Protein AF-A0A482RRK9-F1 (afdb_monomer_lite)

pLDDT: mean 73.56, std 26.76, range [21.38, 97.75]

Foldseek 3Di:
DDDPPPDPPPPQDPPCVCPPPQVVDPPDDDDHDDDDDDDADCDQAAFHKDWDQAPVRDIFIKTWHQCPPHRVCVHDDDPQHFVQWDKDKDKDWPAAPLKDKDWLADWPDWAADPVRTIMTIGDIDDGGGSRLTIMMIANWDKDWFFAWPLRAIEMEIEHPYPVCPVLRVLLRVLVRVVQRVVCVVVVHTDPGRYAYEYADCDHPDQWDPRNSYIYGHNVCSNVVRPPDDPDDPDPPDPDDDDDDDDDDDDDDDDDDDDDDDDDDDDDDD

Sequence (269 aa):
MDGQCTSPVVSMLPLNALNHPEIRTAGAKLRLHFAFNSALNTGLNGLYRSTFTNDAGNQVSIVTTQFEATYARRAFPCFDEPAYKANFSLTVDGIPPSYTALGNMPPVSNATNADGTYTVTFGTTPRMSTYLLAFVTAPMVSVTTTAGVHNVTVSVYAVARADNAYKIAYALDSSARVLDYFEATFDLAFPLPKIDMVAIPDFAAGAMESTCTARCAAPRVACCSAHARDDVPVRACVQTGASSRTAKRRCWAMRPSPPPPSCSASRWW

Radius of gyration: 25.62 Å; chains: 1; bounding box: 78×74×57 Å

Structure (mmCIF, N/CA/C/O backbone):
data_AF-A0A482RRK9-F1
#
_entry.id   AF-A0A482RRK9-F1
#
loop_
_atom_site.group_PDB
_atom_site.id
_atom_site.type_symbol
_atom_site.label_atom_id
_atom_site.label_alt_id
_atom_site.label_comp_id
_atom_site.label_asym_id
_atom_site.label_entity_id
_atom_site.label_seq_id
_atom_site.pdbx_PDB_ins_code
_atom_site.Cartn_x
_atom_site.Cartn_y
_atom_site.Cartn_z
_atom_site.occupancy
_atom_site.B_iso_or_equiv
_atom_site.auth_seq_id
_atom_site.auth_comp_id
_atom_site.auth_asym_id
_atom_site.auth_atom_id
_atom_site.pdbx_PDB_model_num
ATOM 1 N N . MET A 1 1 ? 28.766 23.305 -22.375 1.00 35.03 1 MET A N 1
ATOM 2 C CA . MET A 1 1 ? 28.248 21.925 -22.337 1.00 35.03 1 MET A CA 1
ATOM 3 C C . MET A 1 1 ? 26.985 21.975 -21.505 1.00 35.03 1 MET A C 1
ATOM 5 O O . MET A 1 1 ? 27.086 21.774 -20.315 1.00 35.03 1 MET A O 1
ATOM 9 N N . ASP A 1 2 ? 25.840 22.309 -22.095 1.00 30.59 2 ASP A N 1
ATOM 10 C CA . ASP A 1 2 ? 24.557 22.311 -21.378 1.00 30.59 2 ASP A CA 1
ATOM 11 C C . ASP A 1 2 ? 23.453 21.963 -22.376 1.00 30.59 2 ASP A C 1
ATOM 13 O O . ASP A 1 2 ? 22.883 22.818 -23.049 1.00 30.59 2 ASP A O 1
ATOM 17 N N . GLY A 1 3 ? 23.229 20.661 -22.550 1.00 28.70 3 GLY A N 1
ATOM 18 C CA . GLY A 1 3 ? 22.139 20.129 -23.359 1.00 28.70 3 GLY A CA 1
ATOM 19 C C . GLY A 1 3 ? 20.894 19.978 -22.498 1.00 28.70 3 GLY A C 1
ATOM 20 O O . GLY A 1 3 ? 20.693 18.932 -21.884 1.00 28.70 3 GLY A O 1
ATOM 21 N N . GLN A 1 4 ? 20.057 21.013 -22.448 1.00 30.31 4 GLN A N 1
ATOM 22 C CA . GLN A 1 4 ? 18.706 20.892 -21.910 1.00 30.31 4 GLN A CA 1
ATOM 23 C C . GLN A 1 4 ? 17.900 19.956 -22.820 1.00 30.31 4 GLN A C 1
ATOM 25 O O . GLN A 1 4 ? 17.550 20.307 -23.944 1.00 30.31 4 GLN A O 1
ATOM 30 N N . CYS A 1 5 ? 17.606 18.750 -22.332 1.00 29.47 5 CYS A N 1
ATOM 31 C CA . CYS A 1 5 ? 16.593 17.881 -22.923 1.00 29.47 5 CYS A CA 1
ATOM 32 C C . CYS A 1 5 ? 15.214 18.510 -22.688 1.00 29.47 5 CYS A C 1
ATOM 34 O O . CYS A 1 5 ? 14.542 18.217 -21.699 1.00 29.47 5 CYS A O 1
ATOM 36 N N . THR A 1 6 ? 14.784 19.378 -23.599 1.00 35.50 6 THR A N 1
ATOM 37 C CA . THR A 1 6 ? 13.389 19.803 -23.716 1.00 35.50 6 THR A CA 1
ATOM 38 C C . THR A 1 6 ? 12.582 18.635 -24.279 1.00 35.50 6 THR A C 1
ATOM 40 O O . THR A 1 6 ? 12.330 18.521 -25.474 1.00 35.50 6 THR A O 1
ATOM 43 N N . SER A 1 7 ? 12.216 17.693 -23.409 1.00 35.88 7 SER A N 1
ATOM 44 C CA . SER A 1 7 ? 11.245 16.666 -23.776 1.00 35.88 7 SER A CA 1
ATOM 45 C C . SER A 1 7 ? 9.905 17.370 -24.035 1.00 35.88 7 SER A C 1
ATOM 47 O O . SER A 1 7 ? 9.481 18.153 -23.177 1.00 35.88 7 SER A O 1
ATOM 49 N N . PRO A 1 8 ? 9.254 17.166 -25.193 1.00 35.75 8 PRO A N 1
ATOM 50 C CA . PRO A 1 8 ? 7.978 17.803 -25.466 1.00 35.75 8 PRO A CA 1
ATOM 51 C C . PRO A 1 8 ? 6.974 17.341 -24.410 1.00 35.75 8 PRO A C 1
ATOM 53 O O . PRO A 1 8 ? 6.759 16.146 -24.202 1.00 35.75 8 PRO A O 1
ATOM 56 N N . VAL A 1 9 ? 6.390 18.305 -23.700 1.00 38.41 9 VAL A N 1
ATOM 57 C CA . VAL A 1 9 ? 5.259 18.068 -22.806 1.00 38.41 9 VAL A CA 1
ATOM 58 C C . VAL A 1 9 ? 4.090 17.690 -23.702 1.00 38.41 9 VAL A C 1
ATOM 60 O O . VAL A 1 9 ? 3.402 18.552 -24.244 1.00 38.41 9 VAL A O 1
ATOM 63 N N . VAL A 1 10 ? 3.907 16.390 -23.913 1.00 41.78 10 VAL A N 1
ATOM 64 C CA . VAL A 1 10 ? 2.730 15.866 -24.594 1.00 41.78 10 VAL A CA 1
ATOM 65 C C . VAL A 1 10 ? 1.556 16.105 -23.650 1.00 41.78 10 VAL A C 1
ATOM 67 O O . VAL A 1 10 ? 1.418 15.457 -22.610 1.00 41.78 10 VAL A O 1
ATOM 70 N N . SER A 1 11 ? 0.775 17.132 -23.984 1.00 39.66 11 SER A N 1
ATOM 71 C CA . SER A 1 11 ? -0.484 17.493 -23.343 1.00 39.66 11 SER A CA 1
ATOM 72 C C . SER A 1 11 ? -1.404 16.275 -23.249 1.00 39.66 11 SER A C 1
ATOM 74 O O . SER A 1 11 ? -1.281 15.343 -24.037 1.00 39.66 11 SER A O 1
ATOM 76 N N . MET A 1 12 ? -2.308 16.269 -22.260 1.00 42.81 12 MET A N 1
ATOM 77 C CA . MET A 1 12 ? -3.315 15.220 -22.042 1.00 42.81 12 MET A CA 1
ATOM 78 C C . MET A 1 12 ? -3.949 14.785 -23.369 1.00 42.81 12 MET A C 1
ATOM 80 O O . MET A 1 12 ? -4.821 15.470 -23.905 1.00 42.81 12 MET A O 1
ATOM 84 N N . LEU A 1 13 ? -3.495 13.660 -23.918 1.00 47.16 13 LEU A N 1
ATOM 85 C CA . LEU A 1 13 ? -4.040 13.159 -25.165 1.00 47.16 13 LEU A CA 1
ATOM 86 C C . LEU A 1 13 ? -5.305 12.342 -24.847 1.00 47.16 13 LEU A C 1
ATOM 88 O O . LEU A 1 13 ? -5.256 11.455 -23.990 1.00 47.16 13 LEU A O 1
ATOM 92 N N . PRO A 1 14 ? -6.440 12.600 -25.525 1.00 47.94 14 PRO A N 1
ATOM 93 C CA . PRO A 1 14 ? -7.615 11.733 -25.446 1.00 47.94 14 PRO A CA 1
ATOM 94 C C . PRO A 1 14 ? -7.252 10.320 -25.929 1.00 47.94 14 PRO A C 1
ATOM 96 O O . PRO A 1 14 ? -6.259 10.156 -26.625 1.00 47.94 14 PRO A O 1
ATOM 99 N N . LEU A 1 15 ? -8.054 9.296 -25.613 1.00 51.88 15 LEU A N 1
ATOM 100 C CA . LEU A 1 15 ? -7.757 7.866 -25.854 1.00 51.88 15 LEU A CA 1
ATOM 101 C C . LEU A 1 15 ? -7.273 7.506 -27.288 1.00 51.88 15 LEU A C 1
ATOM 103 O O . LEU A 1 15 ? -6.617 6.485 -27.477 1.00 51.88 15 LEU A O 1
ATOM 107 N N . ASN A 1 16 ? -7.514 8.371 -28.283 1.00 50.53 16 ASN A N 1
ATOM 108 C CA . ASN A 1 16 ? -6.942 8.308 -29.637 1.00 50.53 16 ASN A CA 1
ATOM 109 C C . ASN A 1 16 ? -5.432 8.652 -29.719 1.00 50.53 16 ASN A C 1
ATOM 111 O O . ASN A 1 16 ? -4.855 8.639 -30.808 1.00 50.53 16 ASN A O 1
ATOM 115 N N . ALA A 1 17 ? -4.786 8.919 -28.581 1.00 54.38 17 ALA A N 1
ATOM 116 C CA . ALA A 1 17 ? -3.372 9.246 -28.406 1.00 54.38 17 ALA A CA 1
ATOM 117 C C . ALA A 1 17 ? -2.427 8.250 -29.077 1.00 54.38 17 ALA A C 1
ATOM 119 O O . ALA A 1 17 ? -1.409 8.651 -29.628 1.00 54.38 17 ALA A O 1
ATOM 120 N N . LEU A 1 18 ? -2.771 6.957 -29.046 1.00 58.78 18 LEU A N 1
ATOM 121 C CA . LEU A 1 18 ? -1.909 5.858 -29.496 1.00 58.78 18 LEU A CA 1
ATOM 122 C C . LEU A 1 18 ? -1.642 5.856 -31.011 1.00 58.78 18 LEU A C 1
ATOM 124 O O . LEU A 1 18 ? -0.770 5.128 -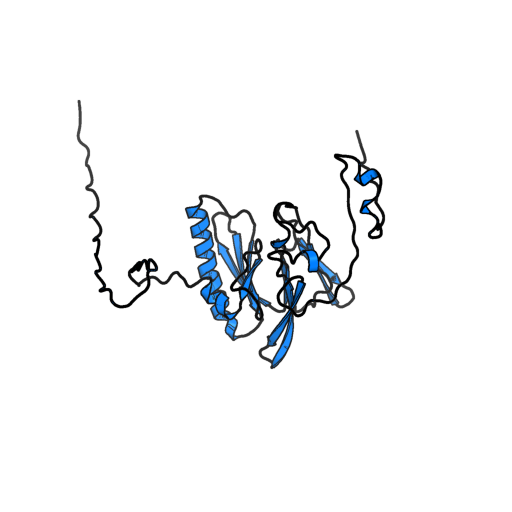31.477 1.00 58.78 18 LEU A O 1
ATOM 128 N N . ASN A 1 19 ? -2.349 6.693 -31.776 1.00 59.19 19 ASN A N 1
ATOM 129 C CA . ASN A 1 19 ? -2.111 6.896 -33.204 1.00 59.19 19 ASN A CA 1
ATOM 130 C C . ASN A 1 19 ? -1.169 8.071 -33.525 1.00 59.19 19 ASN A C 1
ATOM 132 O O . ASN A 1 19 ? -0.977 8.372 -34.704 1.00 59.19 19 ASN A O 1
ATOM 136 N N . HIS A 1 20 ? -0.567 8.725 -32.526 1.00 67.88 20 HIS A N 1
ATOM 137 C CA . HIS A 1 20 ? 0.363 9.830 -32.761 1.00 67.88 20 HIS A CA 1
ATOM 138 C C . HIS A 1 20 ? 1.608 9.350 -33.539 1.00 67.88 20 HIS A C 1
ATOM 140 O O . HIS A 1 20 ? 2.173 8.308 -33.199 1.00 67.88 20 HIS A O 1
ATOM 146 N N . PRO A 1 21 ? 2.068 10.071 -34.578 1.00 64.56 21 PRO A N 1
ATOM 147 C CA . PRO A 1 21 ? 3.164 9.621 -35.442 1.00 64.56 21 PRO A CA 1
ATOM 148 C C . PRO A 1 21 ? 4.471 9.359 -34.682 1.00 64.56 21 PRO A C 1
ATOM 150 O O . PRO A 1 21 ? 5.185 8.420 -35.016 1.00 64.56 21 PRO A O 1
ATOM 153 N N . GLU A 1 22 ? 4.741 10.098 -33.602 1.00 65.06 22 GLU A N 1
ATOM 154 C CA . GLU A 1 22 ? 5.913 9.865 -32.741 1.00 65.06 22 GLU A CA 1
ATOM 155 C C . GLU A 1 22 ? 5.870 8.525 -31.986 1.00 65.06 22 GLU A C 1
ATOM 157 O O . GLU A 1 22 ? 6.917 7.995 -31.625 1.00 65.06 22 GLU A O 1
ATOM 162 N N . ILE A 1 23 ? 4.685 7.928 -31.801 1.00 65.69 23 ILE A N 1
ATOM 163 C CA . ILE A 1 23 ? 4.526 6.592 -31.196 1.00 65.69 23 ILE A CA 1
ATOM 164 C C . ILE A 1 23 ? 5.029 5.493 -32.131 1.00 65.69 23 ILE A C 1
ATOM 166 O O . ILE A 1 23 ? 5.408 4.412 -31.683 1.00 65.69 23 ILE A O 1
ATOM 170 N N . ARG A 1 24 ? 5.081 5.773 -33.436 1.00 68.69 24 ARG A N 1
ATOM 171 C CA . ARG A 1 24 ? 5.502 4.814 -34.463 1.00 68.69 24 ARG A CA 1
ATOM 172 C C . ARG A 1 24 ? 7.015 4.805 -34.693 1.00 68.69 24 ARG A C 1
ATOM 174 O O . ARG A 1 24 ? 7.499 3.970 -35.454 1.00 68.69 24 ARG A O 1
ATOM 181 N N . THR A 1 25 ? 7.764 5.693 -34.040 1.00 81.38 25 THR A N 1
ATOM 182 C CA . THR A 1 25 ? 9.224 5.754 -34.160 1.00 81.38 25 THR A CA 1
ATOM 183 C C . THR A 1 25 ? 9.877 4.787 -33.175 1.00 81.38 25 THR A C 1
ATOM 185 O O . THR A 1 25 ? 9.844 4.991 -31.961 1.00 81.38 25 THR A O 1
ATOM 188 N N . ALA A 1 26 ? 10.507 3.732 -33.694 1.00 81.88 26 ALA A N 1
ATOM 189 C CA . ALA A 1 26 ? 11.227 2.765 -32.870 1.00 81.88 26 ALA A CA 1
ATOM 190 C C . ALA A 1 26 ? 12.331 3.447 -32.037 1.00 81.88 26 ALA A C 1
ATOM 192 O O . ALA A 1 26 ? 13.118 4.237 -32.553 1.00 81.88 26 ALA A O 1
ATOM 193 N N . GLY A 1 27 ? 12.388 3.134 -30.738 1.00 84.25 27 GLY A N 1
ATOM 194 C CA . GLY A 1 27 ? 13.385 3.676 -29.806 1.00 84.25 27 GLY A CA 1
ATOM 195 C C . GLY A 1 27 ? 13.044 5.039 -29.187 1.00 84.25 27 GLY A C 1
ATOM 196 O O . GLY A 1 27 ? 13.752 5.473 -28.277 1.00 84.25 27 GLY A O 1
ATOM 197 N N . ALA A 1 28 ? 11.959 5.697 -29.611 1.00 83.56 28 ALA A N 1
ATOM 198 C CA . ALA A 1 28 ? 11.494 6.923 -28.969 1.00 83.56 28 ALA A CA 1
ATOM 199 C C . ALA A 1 28 ? 11.014 6.649 -27.530 1.00 83.56 28 ALA A C 1
ATOM 201 O O . ALA A 1 28 ? 10.314 5.672 -27.259 1.00 83.56 28 ALA A O 1
ATOM 202 N N . LYS A 1 29 ? 11.386 7.529 -26.592 1.00 83.81 29 LYS A N 1
ATOM 203 C CA . LYS A 1 29 ? 10.869 7.510 -25.217 1.00 83.81 29 LYS A CA 1
ATOM 204 C C . LYS A 1 29 ? 9.669 8.436 -25.128 1.00 83.81 29 LYS A C 1
ATOM 206 O O . LYS A 1 29 ? 9.766 9.606 -25.480 1.00 83.81 29 LYS A O 1
ATOM 211 N N . LEU A 1 30 ? 8.565 7.915 -24.613 1.00 85.38 30 LEU A N 1
ATOM 212 C CA . LEU A 1 30 ? 7.307 8.640 -24.497 1.00 85.38 30 LEU A CA 1
ATOM 213 C C . LEU A 1 30 ? 6.882 8.700 -23.039 1.00 85.38 30 LEU A C 1
ATOM 215 O O . LEU A 1 30 ? 7.079 7.745 -22.285 1.00 85.38 30 LEU A O 1
ATOM 219 N N . ARG A 1 31 ? 6.256 9.812 -22.657 1.00 85.62 31 ARG A N 1
ATOM 220 C CA . ARG A 1 31 ? 5.621 9.965 -21.352 1.00 85.62 31 ARG A CA 1
ATOM 221 C C . ARG A 1 31 ? 4.119 10.095 -21.552 1.00 85.62 31 ARG A C 1
ATOM 223 O O . ARG A 1 31 ? 3.649 11.067 -22.130 1.00 85.62 31 ARG A O 1
ATOM 230 N N . LEU A 1 32 ? 3.382 9.095 -21.082 1.00 85.62 32 LEU A N 1
ATOM 231 C CA . LEU A 1 32 ? 1.926 9.077 -21.151 1.00 85.62 32 LEU A CA 1
ATOM 232 C C . LEU A 1 32 ? 1.352 9.588 -19.831 1.00 85.62 32 LEU A C 1
ATOM 234 O O . LEU A 1 32 ? 1.734 9.117 -18.759 1.00 85.62 32 LEU A O 1
ATOM 238 N N . HIS A 1 33 ? 0.435 10.546 -19.921 1.00 87.06 33 HIS A N 1
ATOM 239 C CA . HIS A 1 33 ? -0.273 11.112 -18.781 1.00 87.06 33 HIS A CA 1
ATOM 240 C C . HIS A 1 33 ? -1.761 10.806 -18.909 1.00 87.06 33 HIS A C 1
ATOM 242 O O . HIS A 1 33 ? -2.385 11.162 -19.906 1.00 87.06 33 HIS A O 1
ATOM 248 N N . PHE A 1 34 ? -2.323 10.170 -17.883 1.00 86.69 34 PHE A N 1
ATOM 249 C CA . PHE A 1 34 ? -3.738 9.829 -17.822 1.00 86.69 34 PHE A CA 1
ATOM 250 C C . PHE A 1 34 ? -4.368 10.468 -16.588 1.00 86.69 34 PHE A C 1
ATOM 252 O O . PHE A 1 34 ? -3.842 10.330 -15.485 1.00 86.69 34 PHE A O 1
ATOM 259 N N . ALA A 1 35 ? -5.511 11.121 -16.779 1.00 90.00 35 ALA A N 1
ATOM 260 C CA . ALA A 1 35 ? -6.421 11.500 -15.709 1.00 90.00 35 ALA A CA 1
ATOM 261 C C . ALA A 1 35 ? -7.677 10.633 -15.837 1.00 90.00 35 ALA A C 1
ATOM 263 O O . ALA A 1 35 ? -8.255 10.529 -16.919 1.00 90.00 35 ALA A O 1
ATOM 264 N N . PHE A 1 36 ? -8.070 9.970 -14.756 1.00 90.06 36 PHE A N 1
ATOM 265 C CA . PHE A 1 36 ? -9.203 9.050 -14.740 1.00 90.06 36 PHE A CA 1
ATOM 266 C C . PHE A 1 36 ? -9.873 9.074 -13.368 1.00 90.06 36 PHE A C 1
ATOM 268 O O . PHE A 1 36 ? -9.274 9.480 -12.375 1.00 90.06 36 PHE A O 1
ATOM 275 N N . ASN A 1 37 ? -11.127 8.635 -13.327 1.00 90.31 37 ASN A N 1
ATOM 276 C CA . ASN A 1 37 ? -11.900 8.494 -12.103 1.00 90.31 37 ASN A CA 1
ATOM 277 C C . ASN A 1 37 ? -12.654 7.161 -12.146 1.00 90.31 37 ASN A C 1
ATOM 279 O O . ASN A 1 37 ? -13.125 6.744 -13.204 1.00 90.31 37 ASN A O 1
ATOM 283 N N . SER A 1 38 ? -12.766 6.505 -10.998 1.00 85.81 38 SER A N 1
ATOM 284 C CA . SER A 1 38 ? -13.568 5.302 -10.818 1.00 85.81 38 SER A CA 1
ATOM 285 C C . SER A 1 38 ? -14.116 5.273 -9.400 1.00 85.81 38 SER A C 1
ATOM 287 O O . SER A 1 38 ? -13.433 5.655 -8.450 1.00 85.81 38 SER A O 1
ATOM 289 N N . ALA A 1 39 ? -15.328 4.744 -9.243 1.00 88.56 39 ALA A N 1
ATOM 290 C CA . ALA A 1 39 ? -15.804 4.349 -7.927 1.00 88.56 39 ALA A CA 1
ATOM 291 C C . ALA A 1 39 ? -14.913 3.228 -7.364 1.00 88.56 39 ALA A C 1
ATOM 293 O O . ALA A 1 39 ? -14.417 2.380 -8.116 1.00 88.56 39 ALA A O 1
ATOM 294 N N . LEU A 1 40 ? -14.731 3.214 -6.041 1.00 87.50 40 LEU A N 1
ATOM 295 C CA . LEU A 1 40 ? -14.076 2.101 -5.358 1.00 87.50 40 LEU A CA 1
ATOM 296 C C . LEU A 1 40 ? -14.898 0.830 -5.556 1.00 87.50 40 LEU A C 1
ATOM 298 O O . LEU A 1 40 ? -16.119 0.833 -5.379 1.00 87.50 40 LEU A O 1
ATOM 302 N N . ASN A 1 41 ? -14.220 -0.263 -5.892 1.00 82.38 41 ASN A N 1
ATOM 303 C CA . ASN A 1 41 ? -14.879 -1.552 -6.008 1.00 82.38 41 ASN A CA 1
ATOM 304 C C . ASN A 1 41 ? -15.379 -2.010 -4.623 1.00 82.38 41 ASN A C 1
ATOM 306 O O . ASN A 1 41 ? -14.750 -1.734 -3.601 1.00 82.38 41 ASN A O 1
ATOM 310 N N . THR A 1 42 ? -16.510 -2.711 -4.585 1.00 78.31 42 THR A N 1
ATOM 311 C CA . THR A 1 42 ? -17.025 -3.379 -3.376 1.00 78.31 42 THR A CA 1
ATOM 312 C C . THR A 1 42 ? -16.722 -4.877 -3.365 1.00 78.31 42 THR A C 1
ATOM 314 O O . THR A 1 42 ? -16.965 -5.545 -2.366 1.00 78.31 42 THR A O 1
ATOM 317 N N . GLY A 1 43 ? -16.208 -5.421 -4.473 1.00 82.50 43 GLY A N 1
ATOM 318 C CA . GLY A 1 43 ? -15.582 -6.742 -4.494 1.00 82.50 43 GLY A CA 1
ATOM 319 C C . GLY A 1 43 ? -14.191 -6.728 -3.853 1.00 82.50 43 GLY A C 1
ATOM 320 O O . GLY A 1 43 ? -13.702 -5.690 -3.434 1.00 82.50 43 GLY A O 1
ATOM 321 N N . LEU A 1 44 ? -13.517 -7.877 -3.836 1.00 84.12 44 LEU A N 1
ATOM 322 C CA . LEU A 1 44 ? -12.229 -8.065 -3.145 1.00 84.12 44 LEU A CA 1
ATOM 323 C C . LEU A 1 44 ? -11.001 -7.965 -4.076 1.00 84.12 44 LEU A C 1
ATOM 325 O O . LEU A 1 44 ? -9.941 -8.493 -3.758 1.00 84.12 44 LEU A O 1
ATOM 329 N N . ASN A 1 45 ? -11.159 -7.314 -5.236 1.00 87.62 45 ASN A N 1
ATOM 330 C CA . ASN A 1 45 ? -10.162 -7.236 -6.312 1.00 87.62 45 ASN A CA 1
ATOM 331 C C . ASN A 1 45 ? -10.018 -5.800 -6.840 1.00 87.62 45 ASN A C 1
ATOM 333 O O . ASN A 1 45 ? -11.002 -5.058 -6.929 1.00 87.62 45 ASN A O 1
ATOM 337 N N . GLY A 1 46 ? -8.823 -5.446 -7.309 1.00 91.06 46 GLY A N 1
ATOM 338 C CA . GLY A 1 46 ? -8.483 -4.105 -7.782 1.00 91.06 46 GLY A CA 1
ATOM 339 C C . GLY A 1 46 ? -8.220 -3.155 -6.618 1.00 91.06 46 GLY A C 1
ATOM 340 O O . GLY A 1 46 ? -7.693 -3.568 -5.589 1.00 91.06 46 GLY A O 1
ATOM 341 N N . LEU A 1 47 ? -8.589 -1.888 -6.785 1.00 93.06 47 LEU A N 1
ATOM 342 C CA . LEU A 1 47 ? -8.696 -0.928 -5.690 1.00 93.06 47 LEU A CA 1
ATOM 343 C C . LEU A 1 47 ? -10.119 -1.003 -5.129 1.00 93.06 47 LEU A C 1
ATOM 345 O O . LEU A 1 47 ? -11.086 -0.742 -5.852 1.00 93.06 47 LEU A O 1
ATOM 349 N N . TYR A 1 48 ? -10.251 -1.393 -3.864 1.00 92.12 48 TYR A N 1
ATOM 350 C CA . TYR A 1 48 ? -11.550 -1.691 -3.274 1.00 92.12 48 TYR A CA 1
ATOM 351 C C . 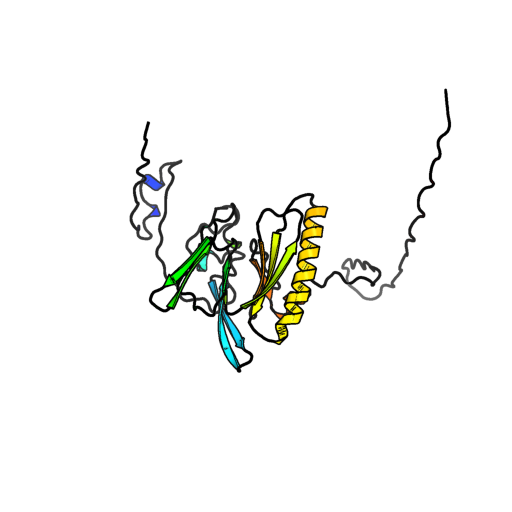TYR A 1 48 ? -11.696 -1.173 -1.846 1.00 92.12 48 TYR A C 1
ATOM 353 O O . TYR A 1 48 ? -10.719 -0.877 -1.152 1.00 92.12 48 TYR A O 1
ATOM 361 N N . ARG A 1 49 ? -12.958 -1.061 -1.427 1.00 92.19 49 ARG A N 1
ATOM 362 C CA . ARG A 1 49 ? -13.353 -0.698 -0.069 1.00 92.19 49 ARG A CA 1
ATOM 363 C C . ARG A 1 49 ? -13.714 -1.957 0.718 1.00 92.19 49 ARG A C 1
ATOM 365 O O . ARG A 1 49 ? -14.656 -2.651 0.349 1.00 92.19 49 ARG A O 1
ATOM 372 N N . SER A 1 50 ? -13.011 -2.201 1.818 1.00 89.94 50 SER A N 1
ATOM 373 C CA . SER A 1 50 ? -13.393 -3.168 2.861 1.00 89.94 50 SER A CA 1
ATOM 374 C C . SER A 1 50 ? -13.971 -2.418 4.063 1.00 89.94 50 SER A C 1
ATOM 376 O O . SER A 1 50 ? -13.809 -1.199 4.179 1.00 89.94 50 SER A O 1
ATOM 378 N N . THR A 1 51 ? -14.677 -3.118 4.950 1.00 90.69 51 THR A N 1
ATOM 379 C CA . THR A 1 51 ? -15.238 -2.518 6.165 1.00 90.69 51 THR A CA 1
ATOM 380 C C . THR A 1 51 ? -15.031 -3.412 7.374 1.00 90.69 51 THR A C 1
ATOM 382 O O . THR A 1 51 ? -15.038 -4.631 7.258 1.00 90.69 51 THR A O 1
ATOM 385 N N . PHE A 1 52 ? -14.918 -2.821 8.559 1.00 87.62 52 PHE A N 1
ATOM 386 C CA . PHE A 1 52 ? -14.959 -3.570 9.812 1.00 87.62 52 PHE A CA 1
ATOM 387 C C . PHE A 1 52 ? -15.775 -2.843 10.868 1.00 87.62 52 PHE A C 1
ATOM 389 O O . PHE A 1 52 ? -15.910 -1.622 10.837 1.00 87.62 52 PHE A O 1
ATOM 396 N N . THR A 1 53 ? -16.299 -3.599 11.824 1.00 89.25 53 THR A N 1
ATOM 397 C CA . THR A 1 53 ? -16.919 -3.037 13.024 1.00 89.25 53 THR A CA 1
ATOM 398 C C . THR A 1 53 ? -15.841 -2.811 14.078 1.00 89.25 53 THR A C 1
ATOM 400 O O . THR A 1 53 ? -15.118 -3.752 14.432 1.00 89.25 53 THR A O 1
ATOM 403 N N . ASN A 1 54 ? -15.712 -1.572 14.551 1.00 88.25 54 ASN A N 1
ATOM 404 C CA . ASN A 1 54 ? -14.792 -1.223 15.631 1.00 88.25 54 ASN A CA 1
ATOM 405 C C . ASN A 1 54 ? -15.374 -1.577 17.012 1.00 88.25 54 ASN A C 1
ATOM 407 O O . ASN A 1 54 ? -16.529 -1.990 17.127 1.00 88.25 54 ASN A O 1
ATOM 411 N N . ASP A 1 55 ? -14.583 -1.384 18.067 1.00 86.06 55 ASP A N 1
ATOM 412 C CA . ASP A 1 55 ? -14.984 -1.721 19.442 1.00 86.06 55 ASP A CA 1
ATOM 413 C C . ASP A 1 55 ? -16.179 -0.882 19.948 1.00 86.06 55 ASP A C 1
ATOM 415 O O . ASP A 1 55 ? -16.895 -1.302 20.851 1.00 86.06 55 ASP A O 1
ATOM 419 N N . ALA A 1 56 ? -16.447 0.272 19.325 1.00 87.88 56 ALA A N 1
ATOM 420 C CA . ALA A 1 56 ? -17.613 1.115 19.603 1.00 87.88 56 ALA A CA 1
ATOM 421 C C . ALA A 1 56 ? -18.880 0.697 18.824 1.00 87.88 56 ALA A C 1
ATOM 423 O O . ALA A 1 56 ? -19.905 1.365 18.924 1.00 87.88 56 ALA A O 1
ATOM 424 N N . GLY A 1 57 ? -18.820 -0.373 18.022 1.00 88.06 57 GLY A N 1
ATOM 425 C CA . GLY A 1 57 ? -19.938 -0.844 17.198 1.00 88.06 57 GLY A CA 1
ATOM 426 C C . GLY A 1 57 ? -20.125 -0.091 15.874 1.00 88.06 57 GLY A C 1
ATOM 427 O O . GLY A 1 57 ? -21.043 -0.406 15.119 1.00 88.06 57 GLY A O 1
ATOM 428 N N . ASN A 1 58 ? -19.253 0.866 15.552 1.00 90.38 58 ASN A N 1
ATOM 429 C CA . ASN A 1 58 ? -19.333 1.647 14.319 1.00 90.38 58 ASN A CA 1
ATOM 430 C C . ASN A 1 58 ? -18.691 0.897 13.148 1.00 90.38 58 ASN A C 1
ATOM 432 O O . ASN A 1 58 ? -17.628 0.286 13.292 1.00 90.38 58 ASN A O 1
ATOM 436 N N . GLN A 1 59 ? -19.307 0.990 11.968 1.00 90.81 59 GLN A N 1
ATOM 437 C CA . GLN A 1 59 ? -18.722 0.484 10.730 1.00 90.81 59 GLN A CA 1
ATOM 438 C C . GLN A 1 59 ? -17.680 1.479 10.202 1.00 90.81 59 GLN A C 1
ATOM 440 O O . GLN A 1 59 ? -17.975 2.648 9.962 1.00 90.81 59 GLN A O 1
ATOM 445 N N . VAL A 1 60 ? -16.454 1.003 10.019 1.00 91.62 60 VAL A N 1
ATOM 446 C CA . VAL A 1 60 ? -15.298 1.789 9.586 1.00 91.62 60 VAL A CA 1
ATOM 447 C C . VAL A 1 60 ? -14.816 1.260 8.242 1.00 91.62 60 VAL A C 1
ATOM 449 O O . VAL A 1 60 ? -14.741 0.049 8.038 1.00 91.62 60 VAL A O 1
ATOM 452 N N . SER A 1 61 ? -14.508 2.167 7.315 1.00 91.94 61 SER A N 1
ATOM 453 C CA . SER A 1 61 ? -14.048 1.820 5.968 1.00 91.94 61 SER A CA 1
ATOM 454 C C . SER A 1 61 ? -12.527 1.701 5.892 1.00 91.94 61 SER A C 1
ATOM 456 O O . SER A 1 61 ? -11.792 2.403 6.579 1.00 91.94 61 SER A O 1
ATOM 458 N N . ILE A 1 62 ? -12.070 0.825 5.007 1.00 92.12 62 ILE A N 1
ATOM 459 C CA . ILE A 1 62 ? -10.671 0.601 4.649 1.00 92.12 62 ILE A CA 1
ATOM 460 C C . ILE A 1 62 ? -10.578 0.709 3.136 1.00 92.12 62 ILE A C 1
ATOM 462 O O . ILE A 1 62 ? -11.397 0.114 2.434 1.00 92.12 62 ILE A O 1
ATOM 466 N N . VAL A 1 63 ? -9.569 1.409 2.629 1.00 93.75 63 VAL A N 1
ATOM 467 C CA . VAL A 1 63 ? -9.218 1.344 1.208 1.00 93.75 63 VAL A CA 1
ATOM 468 C C . VAL A 1 63 ? -7.982 0.475 1.072 1.00 93.75 63 VAL A C 1
ATOM 470 O O . VAL A 1 63 ? -6.978 0.692 1.746 1.00 93.75 63 VAL A O 1
ATOM 473 N N . THR A 1 64 ? -8.058 -0.542 0.225 1.00 93.25 64 THR A N 1
ATOM 474 C CA . THR A 1 64 ? -6.971 -1.502 0.032 1.00 93.25 64 THR A CA 1
ATOM 475 C C . THR A 1 64 ? -6.932 -1.980 -1.415 1.00 93.25 64 THR A C 1
ATOM 477 O O . THR A 1 64 ? -7.834 -1.721 -2.216 1.00 93.25 64 THR A O 1
ATOM 480 N N . THR A 1 65 ? -5.846 -2.652 -1.769 1.00 92.81 65 THR A N 1
ATOM 481 C CA . THR A 1 65 ? -5.563 -3.122 -3.122 1.00 92.81 65 THR A CA 1
ATOM 482 C C . THR A 1 65 ? -5.387 -4.636 -3.141 1.00 92.81 65 THR A C 1
ATOM 484 O O . THR A 1 65 ? -4.808 -5.211 -2.225 1.00 92.81 65 THR A O 1
ATOM 487 N N . GLN A 1 66 ? -5.882 -5.286 -4.192 1.00 91.19 66 GLN A N 1
ATOM 488 C CA . GLN A 1 66 ? -5.598 -6.683 -4.525 1.00 91.19 66 GLN A CA 1
ATOM 489 C C . GLN A 1 66 ? -5.490 -6.794 -6.045 1.00 91.19 66 GLN A C 1
ATOM 491 O O . GLN A 1 66 ? -6.501 -6.842 -6.747 1.00 91.19 66 GLN A O 1
ATOM 496 N N . PHE A 1 67 ? -4.267 -6.762 -6.570 1.00 92.50 67 PHE A N 1
ATOM 497 C CA . PHE A 1 67 ? -4.047 -6.661 -8.014 1.00 92.50 67 PHE A CA 1
ATOM 498 C C . PHE A 1 67 ? -3.784 -7.993 -8.708 1.00 92.50 67 PHE A C 1
ATOM 500 O O . PHE A 1 67 ? -4.020 -8.083 -9.913 1.00 92.50 67 PHE A O 1
ATOM 507 N N . GLU A 1 68 ? -3.369 -9.031 -7.983 1.00 86.81 68 GLU A N 1
ATOM 508 C CA . GLU A 1 68 ? -3.170 -10.342 -8.593 1.00 86.81 68 GLU A CA 1
ATOM 509 C C . GLU A 1 68 ? -4.514 -10.993 -8.981 1.00 86.81 68 GLU A C 1
ATOM 511 O O . GLU A 1 68 ? -5.456 -11.000 -8.187 1.00 86.81 68 GLU A O 1
ATOM 516 N N . ALA A 1 69 ? -4.663 -11.549 -10.190 1.00 83.94 69 ALA A N 1
ATOM 517 C CA . ALA A 1 69 ? -3.642 -11.678 -11.248 1.00 83.94 69 ALA A CA 1
ATOM 518 C C . ALA A 1 69 ? -3.598 -10.512 -12.252 1.00 83.94 69 ALA A C 1
ATOM 520 O O . ALA A 1 69 ? -2.529 -10.176 -12.750 1.00 83.94 69 ALA A O 1
ATOM 521 N N . THR A 1 70 ? -4.745 -9.905 -12.569 1.00 91.31 70 THR A N 1
ATOM 522 C CA . THR A 1 70 ? -4.884 -8.922 -13.666 1.00 91.31 70 THR A CA 1
ATOM 523 C C . THR A 1 70 ? -5.815 -7.768 -13.288 1.00 91.31 70 THR A C 1
ATOM 525 O O . THR A 1 70 ? -6.667 -7.345 -14.078 1.00 91.31 70 THR A O 1
ATOM 528 N N . TYR A 1 71 ? -5.759 -7.333 -12.030 1.00 92.56 71 TYR A N 1
ATOM 529 C CA . TYR A 1 71 ? -6.668 -6.324 -11.487 1.00 92.56 71 TYR A CA 1
ATOM 530 C C . TYR A 1 71 ? -6.009 -4.963 -11.249 1.00 92.56 71 TYR A C 1
ATOM 532 O O . TYR A 1 71 ? -6.734 -4.020 -10.925 1.00 92.56 71 TYR A O 1
ATOM 540 N N . ALA A 1 72 ? -4.698 -4.803 -11.480 1.00 93.31 72 ALA A N 1
ATOM 541 C CA . ALA A 1 72 ? -4.057 -3.481 -11.433 1.00 93.31 72 ALA A CA 1
ATOM 542 C C . ALA A 1 72 ? -4.705 -2.520 -12.444 1.00 93.31 72 ALA A C 1
ATOM 544 O O . ALA A 1 72 ? -5.011 -1.374 -12.113 1.00 93.31 72 ALA A O 1
ATOM 545 N N . ARG A 1 73 ? -5.066 -3.038 -13.629 1.00 93.25 73 ARG A N 1
ATOM 546 C CA . ARG A 1 73 ? -5.803 -2.304 -14.674 1.00 93.25 73 ARG A CA 1
ATOM 547 C C . ARG A 1 73 ? -7.166 -1.745 -14.243 1.00 93.25 73 ARG A C 1
ATOM 549 O O . ARG A 1 73 ? -7.712 -0.891 -14.932 1.00 93.25 73 ARG A O 1
ATOM 556 N N . ARG A 1 74 ? -7.746 -2.235 -13.137 1.00 91.06 74 ARG A N 1
ATOM 557 C CA . ARG A 1 74 ? -8.997 -1.696 -12.566 1.00 91.06 74 ARG A CA 1
ATOM 558 C C . ARG A 1 74 ? -8.763 -0.497 -11.649 1.00 91.06 74 ARG A C 1
ATOM 560 O O . ARG A 1 74 ? -9.720 0.186 -11.310 1.00 91.06 74 ARG A O 1
ATOM 567 N N . ALA A 1 75 ? -7.522 -0.280 -11.222 1.00 92.31 75 ALA A N 1
ATOM 568 C CA . ALA A 1 75 ? -7.136 0.842 -10.379 1.00 92.31 75 ALA A CA 1
ATOM 569 C C . ALA A 1 75 ? -6.473 1.961 -11.188 1.00 92.31 75 ALA A C 1
ATOM 571 O O . ALA A 1 75 ? -6.725 3.124 -10.904 1.00 92.31 75 ALA A O 1
ATOM 572 N N . PHE A 1 76 ? -5.650 1.629 -12.188 1.00 93.31 76 PHE A N 1
ATOM 573 C CA . PHE A 1 76 ? -4.998 2.611 -13.056 1.00 93.31 76 PHE A CA 1
ATOM 574 C C . PHE A 1 76 ? -4.655 2.014 -14.436 1.00 93.31 76 PHE A C 1
ATOM 576 O O . PHE A 1 76 ? -4.373 0.815 -14.531 1.00 93.31 76 PHE A O 1
ATOM 583 N N . PRO A 1 77 ? -4.637 2.818 -15.519 1.00 92.94 77 PRO A N 1
ATOM 584 C CA . PRO A 1 77 ? -4.199 2.366 -16.838 1.00 92.94 77 PRO A CA 1
ATOM 585 C C . PRO A 1 77 ? -2.733 1.918 -16.816 1.00 92.94 77 PRO A C 1
ATOM 587 O O . PRO A 1 77 ? -1.844 2.690 -16.456 1.00 92.94 77 PRO A O 1
ATOM 590 N N . CYS A 1 78 ? -2.471 0.672 -17.207 1.00 93.12 78 CYS A N 1
ATOM 591 C CA . CYS A 1 78 ? -1.126 0.104 -17.236 1.00 93.12 78 CYS A CA 1
ATOM 592 C C . CYS A 1 78 ? -1.009 -1.087 -18.198 1.00 93.12 78 CYS A C 1
ATOM 594 O O . CYS A 1 78 ? -2.008 -1.694 -18.590 1.00 93.12 78 CYS A O 1
ATOM 596 N N . PHE A 1 79 ? 0.231 -1.434 -18.553 1.00 94.00 79 PHE A N 1
ATOM 597 C CA . PHE A 1 79 ? 0.564 -2.685 -19.238 1.00 94.00 79 PHE A CA 1
ATOM 598 C C . PHE A 1 79 ? 0.555 -3.827 -18.219 1.00 94.00 79 PHE A C 1
ATOM 600 O O . PHE A 1 79 ? 1.581 -4.178 -17.641 1.00 94.00 79 PHE A O 1
ATOM 607 N N . ASP A 1 80 ? -0.638 -4.342 -17.940 1.00 94.94 80 ASP A N 1
ATOM 608 C CA . ASP A 1 80 ? -0.900 -5.238 -16.813 1.00 94.94 80 ASP A CA 1
ATOM 609 C C . ASP A 1 80 ? -0.595 -6.708 -17.140 1.00 94.94 80 ASP A C 1
ATOM 611 O O . ASP A 1 80 ? -1.478 -7.569 -17.097 1.00 94.94 80 ASP A O 1
ATOM 615 N N . GLU A 1 81 ? 0.662 -6.970 -17.499 1.00 93.44 81 GLU A N 1
ATOM 616 C CA . GLU A 1 81 ? 1.225 -8.313 -17.639 1.00 93.44 81 GLU A CA 1
ATOM 617 C C . GLU A 1 81 ? 2.530 -8.418 -16.830 1.00 93.44 81 GLU A C 1
ATOM 619 O O . GLU A 1 81 ? 3.333 -7.478 -16.834 1.00 93.44 81 GLU A O 1
ATOM 624 N N . PRO A 1 82 ? 2.810 -9.560 -16.171 1.00 92.12 82 PRO A N 1
ATOM 625 C CA . PRO A 1 82 ? 3.959 -9.687 -15.271 1.00 92.12 82 PRO A CA 1
ATOM 626 C C . PRO A 1 82 ? 5.324 -9.389 -15.910 1.00 92.12 82 PRO A C 1
ATOM 628 O O . PRO A 1 82 ? 6.244 -8.954 -15.211 1.00 92.12 82 PRO A O 1
ATOM 631 N N . ALA A 1 83 ? 5.463 -9.605 -17.223 1.00 94.44 83 ALA A N 1
ATOM 632 C CA . ALA A 1 83 ? 6.699 -9.362 -17.966 1.00 94.44 83 ALA A CA 1
ATOM 633 C C . ALA A 1 83 ? 7.066 -7.867 -18.064 1.00 94.44 83 ALA A C 1
ATOM 635 O O . ALA A 1 83 ? 8.254 -7.524 -18.108 1.00 94.44 83 ALA A O 1
ATOM 636 N N . TYR A 1 84 ? 6.080 -6.964 -18.037 1.00 94.06 84 TYR A N 1
ATOM 637 C CA . TYR A 1 84 ? 6.288 -5.518 -18.156 1.00 94.06 84 TYR A CA 1
ATOM 638 C C . TYR A 1 84 ? 6.637 -4.879 -16.808 1.00 94.06 84 TYR A C 1
ATOM 640 O O . TYR A 1 84 ? 5.898 -4.067 -16.254 1.00 94.06 84 TYR A O 1
ATOM 648 N N . LYS A 1 85 ? 7.798 -5.251 -16.259 1.00 95.81 85 LYS A N 1
ATOM 649 C CA . LYS A 1 85 ? 8.273 -4.701 -14.983 1.00 95.81 85 LYS A CA 1
ATOM 650 C C . LYS A 1 85 ? 8.706 -3.240 -15.109 1.00 95.81 85 LYS A C 1
ATOM 652 O O . LYS A 1 85 ? 9.525 -2.924 -15.979 1.00 95.81 85 LYS A O 1
ATOM 657 N N . ALA A 1 86 ? 8.273 -2.409 -14.165 1.00 96.19 86 ALA A N 1
ATOM 658 C CA . ALA A 1 86 ? 8.572 -0.981 -14.086 1.00 96.19 86 ALA A CA 1
ATOM 659 C C . ALA A 1 86 ? 8.874 -0.539 -12.642 1.00 96.19 86 ALA A C 1
ATOM 661 O O . ALA A 1 86 ? 8.682 -1.294 -11.688 1.00 96.19 86 ALA A O 1
ATOM 662 N N . ASN A 1 87 ? 9.378 0.684 -12.493 1.00 97.19 87 ASN A N 1
ATOM 663 C CA . ASN A 1 87 ? 9.486 1.369 -11.208 1.00 97.19 87 ASN A CA 1
ATOM 664 C C . ASN A 1 87 ? 8.195 2.155 -10.950 1.00 97.19 87 ASN A C 1
ATOM 666 O O . ASN A 1 87 ? 7.668 2.780 -11.871 1.00 97.19 87 ASN A O 1
ATOM 670 N N . PHE A 1 88 ? 7.718 2.161 -9.707 1.00 96.88 88 PHE A N 1
ATOM 671 C CA . PHE A 1 88 ? 6.496 2.859 -9.316 1.00 96.88 88 PHE A CA 1
ATOM 672 C C . PHE A 1 88 ? 6.804 3.918 -8.262 1.00 96.88 88 PHE A C 1
ATOM 674 O O . PHE A 1 88 ? 7.419 3.622 -7.240 1.00 96.88 88 PHE A O 1
ATOM 681 N N . SER A 1 89 ? 6.351 5.146 -8.503 1.00 96.50 89 SER A N 1
ATOM 682 C CA . SER A 1 89 ? 6.326 6.223 -7.511 1.00 96.50 89 SER A CA 1
ATOM 683 C C . SER A 1 89 ? 4.866 6.488 -7.166 1.00 96.50 89 SER A C 1
ATOM 685 O O . SER A 1 89 ? 4.076 6.808 -8.054 1.00 96.50 89 SER A O 1
ATOM 687 N N . LEU A 1 90 ? 4.503 6.297 -5.898 1.00 96.62 90 LEU A N 1
ATOM 688 C CA . LEU A 1 90 ? 3.119 6.355 -5.439 1.00 96.62 90 LEU A CA 1
ATOM 689 C C . LEU A 1 90 ? 2.906 7.564 -4.526 1.00 96.62 90 LEU A C 1
ATOM 691 O O . LEU A 1 90 ? 3.600 7.717 -3.523 1.00 96.62 90 LEU A O 1
ATOM 695 N N . THR A 1 91 ? 1.876 8.344 -4.834 1.00 97.62 91 THR A N 1
ATOM 696 C CA . THR A 1 91 ? 1.329 9.380 -3.956 1.00 97.62 91 THR A CA 1
ATOM 697 C C . THR A 1 91 ? -0.137 9.062 -3.698 1.00 97.62 91 THR A C 1
ATOM 699 O O . THR A 1 91 ? -0.874 8.755 -4.635 1.00 97.62 91 THR A O 1
ATOM 702 N N . VAL A 1 92 ? -0.551 9.108 -2.433 1.00 96.62 92 VAL A N 1
ATOM 703 C CA . VAL A 1 92 ? -1.938 8.894 -2.005 1.00 96.62 92 VAL A CA 1
ATOM 704 C C . VAL A 1 92 ? -2.404 10.151 -1.287 1.00 96.62 92 VAL A C 1
ATOM 706 O O . VAL A 1 92 ? -1.739 10.614 -0.364 1.00 96.62 92 VAL A O 1
ATOM 709 N N . ASP A 1 93 ? -3.528 10.699 -1.730 1.00 96.12 93 ASP A N 1
ATOM 710 C CA . ASP A 1 93 ? -4.098 11.956 -1.245 1.00 96.12 93 ASP A CA 1
ATOM 711 C C . ASP A 1 93 ? -5.472 11.745 -0.589 1.00 96.12 93 ASP A C 1
ATOM 713 O O . ASP A 1 93 ? -6.085 10.684 -0.747 1.00 96.12 93 ASP A O 1
ATOM 717 N N . GLY A 1 94 ? -5.949 12.750 0.150 1.00 95.19 94 GLY A N 1
ATOM 718 C CA . GLY A 1 94 ? -7.274 12.752 0.771 1.00 95.19 94 GLY A CA 1
ATOM 719 C C . GLY A 1 94 ? -7.392 11.793 1.954 1.00 95.19 94 GLY A C 1
ATOM 720 O O . GLY A 1 94 ? -8.474 11.268 2.225 1.00 95.19 94 GLY A O 1
ATOM 721 N N . ILE A 1 95 ? -6.283 11.508 2.645 1.00 96.50 95 ILE A N 1
ATOM 722 C CA . ILE A 1 95 ? -6.265 10.539 3.741 1.00 96.50 95 ILE A CA 1
ATOM 723 C C . ILE A 1 95 ? -6.746 11.218 5.031 1.00 96.50 95 ILE A C 1
ATOM 725 O O . ILE A 1 95 ? -6.197 12.254 5.413 1.00 96.50 95 ILE A O 1
ATOM 729 N N . PRO A 1 96 ? -7.741 10.661 5.747 1.00 95.56 96 PRO A N 1
ATOM 730 C CA . PRO A 1 96 ? -8.156 11.209 7.035 1.00 95.56 96 PRO A CA 1
ATOM 731 C C . PRO A 1 96 ? -7.012 11.168 8.067 1.00 95.56 96 PRO A C 1
ATOM 733 O O . PRO A 1 96 ? -6.303 10.164 8.124 1.00 95.56 96 PRO A O 1
ATOM 736 N N . PRO A 1 97 ? -6.865 12.166 8.961 1.00 93.94 97 PRO A N 1
ATOM 737 C CA . PRO A 1 97 ? -5.785 12.203 9.962 1.00 93.94 97 PRO A CA 1
ATOM 738 C C . PRO A 1 97 ? -5.695 10.987 10.881 1.00 93.94 97 PRO A C 1
ATOM 740 O O . PRO A 1 97 ? -4.621 10.644 11.361 1.00 93.94 97 PRO A O 1
ATOM 743 N N . SER A 1 98 ? -6.826 10.334 11.146 1.00 92.19 98 SER A N 1
ATOM 744 C CA . SER A 1 98 ? -6.898 9.139 11.990 1.00 92.19 98 SER A CA 1
ATOM 745 C C . SER A 1 98 ? -6.495 7.850 11.267 1.00 92.19 98 SER A C 1
ATOM 747 O O . SER A 1 98 ? -6.482 6.784 11.883 1.00 92.19 98 SER A O 1
ATOM 749 N N . TYR A 1 99 ? -6.213 7.918 9.964 1.00 94.69 99 TYR A N 1
ATOM 750 C CA . TYR A 1 99 ? -5.864 6.765 9.145 1.00 94.69 99 TYR A CA 1
ATOM 751 C C . TYR A 1 99 ? -4.354 6.712 8.966 1.00 94.69 99 TYR A C 1
ATOM 753 O O . TYR A 1 99 ? -3.686 7.727 8.785 1.00 94.69 99 TYR A O 1
ATOM 761 N N . THR A 1 100 ? -3.823 5.499 8.948 1.00 94.38 100 THR A N 1
ATOM 762 C CA . THR A 1 100 ? -2.460 5.206 8.524 1.00 94.38 100 THR A CA 1
ATOM 763 C C . THR A 1 100 ? -2.481 4.823 7.052 1.00 94.38 100 THR A C 1
ATOM 765 O O . THR A 1 100 ? -3.322 4.025 6.630 1.00 94.38 100 THR A O 1
ATOM 768 N N . ALA A 1 101 ? -1.544 5.365 6.278 1.00 95.56 101 ALA A N 1
ATOM 769 C CA . ALA A 1 101 ? -1.321 4.983 4.894 1.00 95.56 101 ALA A CA 1
ATOM 770 C C . ALA A 1 101 ? -0.040 4.159 4.757 1.00 95.56 101 ALA A C 1
ATOM 772 O O . ALA A 1 101 ? 1.035 4.570 5.194 1.00 95.56 101 ALA A O 1
ATOM 773 N N . LEU A 1 102 ? -0.167 2.998 4.125 1.00 95.62 102 LEU A N 1
ATOM 774 C CA . LEU A 1 102 ? 0.923 2.072 3.851 1.00 95.62 102 LEU A CA 1
ATOM 775 C C . LEU A 1 102 ? 1.061 1.886 2.347 1.00 95.62 102 LEU A C 1
ATOM 777 O O . LEU A 1 102 ? 0.069 1.878 1.620 1.00 95.62 102 LEU A O 1
ATOM 781 N N . GLY A 1 103 ? 2.294 1.692 1.903 1.00 95.00 103 GLY A N 1
ATOM 782 C CA . GLY A 1 103 ? 2.643 1.347 0.535 1.00 95.00 103 GLY A CA 1
ATOM 783 C C . GLY A 1 103 ? 3.911 0.502 0.510 1.00 95.00 103 GLY A C 1
ATOM 784 O O . GLY A 1 103 ? 4.564 0.337 1.546 1.00 95.00 103 GLY A O 1
ATOM 785 N N . ASN A 1 104 ? 4.281 0.006 -0.674 1.00 94.25 104 ASN A N 1
ATOM 786 C CA . ASN A 1 104 ? 5.446 -0.874 -0.839 1.00 94.25 104 ASN A CA 1
ATOM 787 C C . ASN A 1 104 ? 6.745 -0.266 -0.265 1.00 94.25 104 ASN A C 1
ATOM 789 O O . ASN A 1 104 ? 7.559 -0.971 0.321 1.00 94.25 104 ASN A O 1
ATOM 793 N N . MET A 1 105 ? 6.946 1.046 -0.410 1.00 95.06 105 MET A N 1
ATOM 794 C CA . MET A 1 105 ? 8.146 1.750 0.063 1.00 95.06 105 MET A CA 1
ATOM 795 C C . MET A 1 105 ? 7.851 2.614 1.297 1.00 95.06 105 MET A C 1
ATOM 797 O O . MET A 1 105 ? 6.688 2.911 1.567 1.00 95.06 105 MET A O 1
ATOM 801 N N . PRO A 1 106 ? 8.867 3.015 2.084 1.00 94.88 106 PRO A N 1
ATOM 802 C CA . PRO A 1 106 ? 8.688 3.986 3.162 1.00 94.88 106 PRO A CA 1
ATOM 803 C C . PRO A 1 106 ? 8.183 5.346 2.643 1.00 94.88 106 PRO A C 1
ATOM 805 O O . PRO A 1 106 ? 8.489 5.713 1.500 1.00 94.88 106 PRO A O 1
ATOM 808 N N . PRO A 1 107 ? 7.415 6.102 3.450 1.00 95.19 107 PRO A N 1
ATOM 809 C CA . PRO A 1 107 ? 7.004 7.456 3.095 1.00 95.19 107 PRO A CA 1
ATOM 810 C C . PRO A 1 107 ? 8.222 8.390 3.021 1.00 95.19 107 PRO A C 1
ATOM 812 O O . PRO A 1 107 ? 9.088 8.359 3.892 1.00 95.19 107 PRO A O 1
ATOM 815 N N . VAL A 1 108 ? 8.277 9.224 1.983 1.00 96.62 108 VAL A N 1
ATOM 816 C CA . VAL A 1 108 ? 9.313 10.255 1.780 1.00 96.62 108 VAL A CA 1
ATOM 817 C C . VAL A 1 108 ? 8.794 11.666 2.048 1.00 96.62 108 VAL A C 1
ATOM 819 O O . VAL A 1 108 ? 9.579 12.561 2.344 1.00 96.62 108 VAL A O 1
ATOM 822 N N . SER A 1 109 ? 7.477 11.876 1.975 1.00 95.50 109 SER A N 1
ATOM 823 C CA . SER A 1 109 ? 6.837 13.132 2.368 1.00 95.50 109 SER A CA 1
ATOM 824 C C . SER A 1 109 ? 5.444 12.880 2.933 1.00 95.50 109 SER A C 1
ATOM 826 O O . SER A 1 109 ? 4.728 12.004 2.447 1.00 95.50 109 SER A O 1
ATOM 828 N N . ASN A 1 110 ? 5.043 13.697 3.903 1.00 94.56 110 ASN A N 1
ATOM 829 C CA . ASN A 1 110 ? 3.682 13.761 4.423 1.00 94.56 110 ASN A CA 1
ATOM 830 C C . ASN A 1 110 ? 3.283 15.239 4.549 1.00 94.56 110 ASN A C 1
ATOM 832 O O . ASN A 1 110 ? 3.986 15.997 5.218 1.00 94.56 110 ASN A O 1
ATOM 836 N N . ALA A 1 111 ? 2.216 15.648 3.867 1.00 95.81 111 ALA A N 1
ATOM 837 C CA . ALA A 1 111 ? 1.751 17.030 3.820 1.00 95.81 111 ALA A CA 1
ATOM 838 C C . ALA A 1 111 ? 0.279 17.110 4.229 1.00 95.81 111 ALA A C 1
ATOM 840 O O . ALA A 1 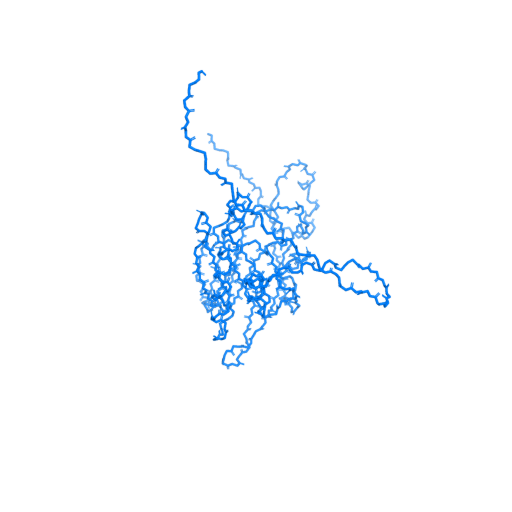111 ? -0.554 16.384 3.697 1.00 95.81 111 ALA A O 1
ATOM 841 N N . THR A 1 112 ? -0.039 18.005 5.161 1.00 96.62 112 THR A N 1
ATOM 842 C CA . THR A 1 112 ? -1.422 18.268 5.572 1.00 96.62 112 THR A CA 1
ATOM 843 C C . THR A 1 112 ? -2.096 19.207 4.577 1.00 96.62 112 THR A C 1
ATOM 845 O O . THR A 1 112 ? -1.559 20.266 4.247 1.00 96.62 112 THR A O 1
ATOM 848 N N . ASN A 1 113 ? -3.291 18.834 4.137 1.00 95.50 113 ASN A N 1
ATOM 849 C CA . ASN A 1 113 ? -4.129 19.601 3.229 1.00 95.50 113 ASN A CA 1
ATOM 850 C C . ASN A 1 113 ? -4.968 20.642 3.985 1.00 95.50 113 ASN A C 1
ATOM 852 O O . ASN A 1 113 ? -5.198 20.543 5.191 1.00 95.50 113 ASN A O 1
ATOM 856 N N . ALA A 1 114 ? -5.475 21.640 3.258 1.00 95.19 114 ALA A N 1
ATOM 857 C CA . ALA A 1 114 ? -6.299 22.707 3.833 1.00 95.19 114 ALA A CA 1
ATOM 858 C C . ALA A 1 114 ? -7.641 22.209 4.409 1.00 95.19 114 ALA A C 1
ATOM 860 O O . ALA A 1 114 ? -8.198 22.844 5.300 1.00 95.19 114 ALA A O 1
ATOM 861 N N . ASP A 1 115 ? -8.150 21.078 3.916 1.00 94.12 115 ASP A N 1
ATOM 862 C CA . ASP A 1 115 ? -9.381 20.428 4.387 1.00 94.12 115 ASP A CA 1
ATOM 863 C C . ASP A 1 115 ? -9.164 19.526 5.618 1.00 94.12 115 ASP A C 1
ATOM 865 O O . ASP A 1 115 ? -10.101 18.894 6.106 1.00 94.12 115 ASP A O 1
ATOM 869 N N . GLY A 1 116 ? -7.930 19.466 6.127 1.00 94.25 116 GLY A N 1
ATOM 870 C CA . GLY A 1 116 ? -7.547 18.639 7.263 1.00 94.25 116 GLY A CA 1
ATOM 871 C C . GLY A 1 116 ? -7.225 17.189 6.908 1.00 94.25 116 GLY A C 1
ATOM 872 O O . GLY A 1 116 ? -6.849 16.450 7.809 1.00 94.25 116 GLY A O 1
ATOM 873 N N . THR A 1 117 ? -7.331 16.758 5.646 1.00 97.12 117 THR A N 1
ATOM 874 C CA . THR A 1 117 ? -6.761 15.473 5.199 1.00 97.12 117 THR A CA 1
ATOM 875 C C . THR A 1 117 ? -5.245 15.585 5.023 1.00 97.12 117 THR A C 1
ATOM 877 O O . THR A 1 117 ? -4.667 16.657 5.208 1.00 97.12 117 THR A O 1
ATOM 880 N N . TYR A 1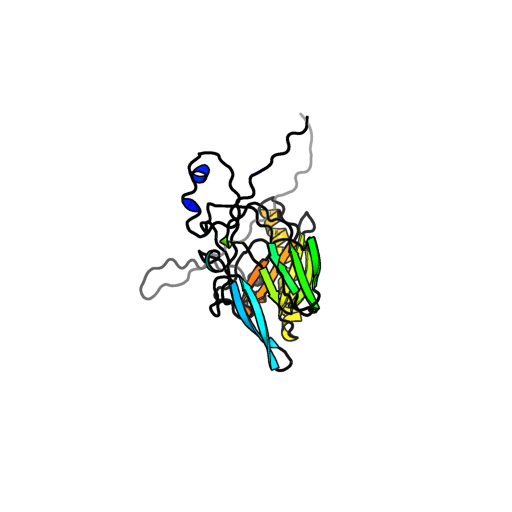 118 ? -4.565 14.491 4.689 1.00 97.31 118 TYR A N 1
ATOM 881 C CA . TYR A 1 118 ? -3.149 14.537 4.335 1.00 97.31 118 TYR A CA 1
ATOM 882 C C . TYR A 1 118 ? -2.829 13.746 3.065 1.00 97.31 118 TYR A C 1
ATOM 884 O O . TYR A 1 118 ? -3.505 12.773 2.714 1.00 97.31 118 TYR A O 1
ATOM 892 N N . THR A 1 119 ? -1.754 14.170 2.404 1.00 97.75 119 THR A N 1
ATOM 893 C CA . THR A 1 119 ? -1.136 13.510 1.257 1.00 97.75 119 THR A CA 1
ATOM 894 C C . THR A 1 119 ? 0.172 12.859 1.682 1.00 97.75 119 THR A C 1
ATOM 896 O O . THR A 1 119 ? 1.043 13.511 2.263 1.00 97.75 119 THR A O 1
ATOM 899 N N . VAL A 1 120 ? 0.367 11.592 1.325 1.00 97.50 120 VAL A N 1
ATOM 900 C CA . VAL A 1 120 ? 1.636 10.881 1.517 1.00 97.50 120 VAL A CA 1
ATOM 901 C C . VAL A 1 120 ? 2.250 10.514 0.172 1.00 97.50 120 VAL A C 1
ATOM 903 O O . VAL A 1 120 ? 1.573 9.993 -0.714 1.00 97.50 120 VAL A O 1
ATOM 906 N N . THR A 1 121 ? 3.553 10.747 0.029 1.00 97.75 121 THR A N 1
ATOM 907 C CA . THR A 1 121 ? 4.344 10.238 -1.098 1.00 97.75 121 THR A CA 1
ATOM 908 C C . THR A 1 121 ? 5.287 9.170 -0.582 1.00 97.75 121 THR A C 1
ATOM 910 O O . THR A 1 121 ? 5.991 9.388 0.405 1.00 97.75 121 THR A O 1
ATOM 913 N N . PHE A 1 122 ? 5.314 8.021 -1.249 1.00 97.19 122 PHE A N 1
ATOM 914 C CA . PHE A 1 122 ? 6.206 6.909 -0.941 1.00 97.19 122 PHE A CA 1
ATOM 915 C C . PHE A 1 122 ? 7.447 6.927 -1.835 1.00 97.19 122 PHE A C 1
ATOM 917 O O . PHE A 1 122 ? 7.436 7.481 -2.936 1.00 97.19 122 PHE A O 1
ATOM 924 N N . GLY A 1 123 ? 8.522 6.296 -1.363 1.00 96.25 123 GLY A N 1
ATOM 925 C CA . GLY A 1 123 ? 9.725 6.095 -2.165 1.00 96.25 123 GLY A CA 1
ATOM 926 C C . GLY A 1 123 ? 9.444 5.321 -3.460 1.00 96.25 123 GLY A C 1
ATOM 927 O O . GLY A 1 123 ? 8.492 4.546 -3.555 1.00 96.25 123 GLY A O 1
ATOM 928 N N . THR A 1 124 ? 10.293 5.512 -4.467 1.00 96.94 124 THR A N 1
ATOM 929 C CA . THR A 1 124 ? 10.188 4.776 -5.734 1.00 96.94 124 THR A CA 1
ATOM 930 C C . THR A 1 124 ? 10.560 3.307 -5.535 1.00 96.94 124 THR A C 1
ATOM 932 O O . THR A 1 124 ? 11.613 3.002 -4.976 1.00 96.94 124 THR A O 1
ATOM 935 N N . THR A 1 125 ? 9.717 2.388 -6.009 1.00 95.81 125 THR A N 1
ATOM 936 C CA . THR A 1 125 ? 9.970 0.943 -5.908 1.00 95.81 125 THR A CA 1
ATOM 937 C C . THR A 1 125 ? 11.151 0.514 -6.787 1.00 95.81 125 THR A C 1
ATOM 939 O O . THR A 1 125 ? 11.428 1.149 -7.816 1.00 95.81 125 THR A O 1
ATOM 942 N N . PRO A 1 126 ? 11.805 -0.625 -6.486 1.00 95.31 126 PRO A N 1
ATOM 943 C CA . PRO A 1 126 ? 12.604 -1.322 -7.487 1.00 95.31 126 PRO A CA 1
ATOM 944 C C . PRO A 1 126 ? 11.726 -1.772 -8.664 1.00 95.31 126 PRO A C 1
ATOM 946 O O . PRO A 1 126 ? 10.492 -1.711 -8.622 1.00 95.31 126 PRO A O 1
ATOM 949 N N . ARG A 1 127 ? 12.377 -2.248 -9.727 1.00 96.25 127 ARG A N 1
ATOM 950 C CA . ARG A 1 127 ? 11.697 -2.755 -10.919 1.00 96.25 127 ARG A CA 1
ATOM 951 C C . ARG A 1 127 ? 10.876 -4.003 -10.571 1.00 96.25 127 ARG A C 1
ATOM 953 O O . ARG A 1 127 ? 11.437 -5.073 -10.345 1.00 96.25 127 ARG A O 1
ATOM 960 N N . MET A 1 128 ? 9.552 -3.874 -10.579 1.00 94.94 128 MET A N 1
ATOM 961 C CA . MET A 1 128 ? 8.609 -4.935 -10.210 1.00 94.94 128 MET A CA 1
ATOM 962 C C . MET A 1 128 ? 7.410 -4.986 -11.166 1.00 94.94 128 MET A C 1
ATOM 964 O O . MET A 1 128 ? 7.234 -4.099 -11.999 1.00 94.94 128 MET A O 1
ATOM 968 N N . SER A 1 129 ? 6.613 -6.048 -11.088 1.00 96.00 129 SER A N 1
ATOM 969 C CA . SER A 1 129 ? 5.405 -6.224 -11.905 1.00 96.00 129 SER A CA 1
ATOM 970 C C . SER A 1 129 ? 4.216 -5.441 -11.326 1.00 96.00 129 SER A C 1
ATOM 972 O O . SER A 1 129 ? 4.154 -5.211 -10.119 1.00 96.00 129 SER A O 1
ATOM 974 N N . THR A 1 130 ? 3.251 -5.060 -12.170 1.00 95.44 130 THR A N 1
ATOM 975 C CA . THR A 1 130 ? 2.074 -4.248 -11.787 1.00 95.44 130 THR A CA 1
ATOM 976 C C . THR A 1 130 ? 1.248 -4.863 -10.659 1.00 95.44 130 THR A C 1
ATOM 978 O O . THR A 1 130 ? 0.798 -4.145 -9.768 1.00 95.44 130 THR A O 1
ATOM 981 N N . TYR A 1 131 ? 1.090 -6.189 -10.653 1.00 93.38 131 TYR A N 1
ATOM 982 C CA . TYR A 1 131 ? 0.280 -6.904 -9.663 1.00 93.38 131 TYR A CA 1
ATOM 983 C C . TYR A 1 131 ? 0.839 -6.851 -8.226 1.00 93.38 131 TYR A C 1
ATOM 985 O O . TYR A 1 131 ? 0.111 -7.135 -7.276 1.00 93.38 131 TYR A O 1
ATOM 993 N N . LEU A 1 132 ? 2.113 -6.472 -8.056 1.00 94.06 132 LEU A N 1
ATOM 994 C CA . LEU A 1 132 ? 2.766 -6.339 -6.750 1.00 94.06 132 LEU A CA 1
ATOM 995 C C . LEU A 1 132 ? 2.592 -4.950 -6.126 1.00 94.06 132 LEU A C 1
ATOM 997 O O . LEU A 1 132 ? 2.926 -4.763 -4.953 1.00 94.06 132 LEU A O 1
ATOM 1001 N N . LEU A 1 133 ? 2.089 -3.970 -6.887 1.00 95.19 133 LEU A N 1
ATOM 1002 C CA . LEU A 1 133 ? 1.822 -2.639 -6.356 1.00 95.19 133 LEU A CA 1
ATOM 1003 C C . LEU A 1 133 ? 0.748 -2.735 -5.269 1.00 95.19 133 LEU A C 1
ATOM 1005 O O . LEU A 1 133 ? -0.293 -3.370 -5.435 1.00 95.19 133 LEU A O 1
ATOM 1009 N N . ALA A 1 134 ? 1.026 -2.119 -4.130 1.00 93.94 134 ALA A N 1
ATOM 1010 C CA . ALA A 1 134 ? 0.198 -2.219 -2.950 1.00 93.94 134 ALA A CA 1
ATOM 1011 C C . ALA A 1 134 ? 0.164 -0.890 -2.217 1.00 93.94 134 ALA A C 1
ATOM 1013 O O . ALA A 1 134 ? 1.196 -0.280 -1.948 1.00 93.94 134 ALA A O 1
ATOM 1014 N N . PHE A 1 135 ? -1.044 -0.492 -1.844 1.00 94.62 135 PHE A N 1
ATOM 1015 C CA . PHE A 1 135 ? -1.264 0.503 -0.814 1.00 94.62 135 PHE A CA 1
ATOM 1016 C C . PHE A 1 135 ? -2.557 0.235 -0.058 1.00 94.62 135 PHE A C 1
ATOM 1018 O O . PHE A 1 135 ? -3.475 -0.419 -0.574 1.00 94.62 135 PHE A O 1
ATOM 1025 N N . VAL A 1 136 ? -2.587 0.713 1.182 1.00 94.88 136 VAL A N 1
ATOM 1026 C CA . VAL A 1 136 ? -3.696 0.562 2.124 1.00 94.88 136 VAL A CA 1
ATOM 1027 C C . VAL A 1 136 ? -3.840 1.849 2.920 1.00 94.88 136 VAL A C 1
ATOM 1029 O O . VAL A 1 136 ? -2.841 2.386 3.394 1.00 94.88 136 VAL A O 1
ATOM 1032 N N . THR A 1 137 ? -5.071 2.315 3.110 1.00 95.31 137 THR A N 1
ATOM 1033 C CA . THR A 1 137 ? -5.395 3.382 4.059 1.00 95.31 137 THR A CA 1
ATOM 1034 C C . THR A 1 137 ? -6.478 2.895 5.016 1.00 95.31 137 THR A C 1
ATOM 1036 O O . THR A 1 137 ? -7.566 2.476 4.610 1.00 95.31 137 THR A O 1
ATOM 1039 N N . ALA A 1 138 ? -6.154 2.883 6.307 1.00 93.38 138 ALA A N 1
ATOM 1040 C CA . ALA A 1 138 ? -7.042 2.393 7.357 1.00 93.38 138 ALA A CA 1
ATOM 1041 C C . ALA A 1 138 ? -6.611 2.907 8.737 1.00 93.38 138 ALA A C 1
ATOM 1043 O O . ALA A 1 138 ? -5.427 3.179 8.942 1.00 93.38 138 ALA A O 1
ATOM 1044 N N . PRO A 1 139 ? -7.524 2.978 9.718 1.00 92.38 139 PRO A N 1
ATOM 1045 C CA . PRO A 1 139 ? -7.150 3.171 11.112 1.00 92.38 139 PRO A CA 1
ATOM 1046 C C . PRO A 1 139 ? -6.538 1.872 11.649 1.00 92.38 139 PRO A C 1
ATOM 1048 O O . PRO A 1 139 ? -7.237 0.884 11.906 1.00 92.38 139 PRO A O 1
ATOM 1051 N N . MET A 1 140 ? -5.212 1.866 11.767 1.00 90.38 140 MET A N 1
ATOM 1052 C CA . MET A 1 140 ? -4.429 0.681 12.100 1.00 90.38 140 MET A CA 1
ATOM 1053 C C . MET A 1 140 ? -3.613 0.892 13.370 1.00 90.38 140 MET A C 1
ATOM 1055 O O . MET A 1 140 ? -3.163 1.993 13.671 1.00 90.38 140 MET A O 1
ATOM 1059 N N . VAL A 1 141 ? -3.403 -0.205 14.088 1.00 91.00 141 VAL A N 1
ATOM 1060 C CA . VAL A 1 141 ? -2.392 -0.330 15.138 1.00 91.00 141 VAL A CA 1
ATOM 1061 C C . VAL A 1 141 ? -1.272 -1.219 14.624 1.00 91.00 141 VAL A C 1
ATOM 1063 O O . VAL A 1 141 ? -1.519 -2.121 13.818 1.00 91.00 141 VAL A O 1
ATOM 1066 N N . SER A 1 142 ? -0.050 -0.978 15.090 1.00 92.94 142 SER A N 1
ATOM 1067 C CA . SER A 1 142 ? 1.115 -1.734 14.649 1.00 92.94 142 SER A CA 1
ATOM 1068 C C . SER A 1 142 ? 2.059 -2.092 15.778 1.00 92.94 142 SER A C 1
ATOM 1070 O O . SER A 1 142 ? 2.170 -1.381 16.775 1.00 92.94 142 SER A O 1
ATOM 1072 N N . VAL A 1 143 ? 2.779 -3.186 15.568 1.00 94.19 143 VAL A N 1
ATOM 1073 C CA . VAL A 1 143 ? 3.976 -3.553 16.324 1.00 94.19 143 VAL A CA 1
ATOM 1074 C C . VAL A 1 143 ? 5.127 -3.710 15.339 1.00 94.19 143 VAL A C 1
ATOM 1076 O O . VAL A 1 143 ? 4.923 -4.196 14.225 1.00 94.19 143 VAL A O 1
ATOM 1079 N N . THR A 1 144 ? 6.321 -3.287 15.739 1.00 95.75 144 THR A N 1
ATOM 1080 C CA . THR A 1 144 ? 7.487 -3.205 14.854 1.00 95.75 144 THR A CA 1
ATOM 1081 C C . THR A 1 144 ? 8.718 -3.756 15.558 1.00 95.75 144 THR A C 1
ATOM 1083 O O . THR A 1 144 ? 8.892 -3.559 16.759 1.00 95.75 144 THR A O 1
ATOM 1086 N N . THR A 1 145 ? 9.571 -4.436 14.798 1.00 95.19 145 THR A N 1
ATOM 1087 C CA . THR A 1 145 ? 10.903 -4.886 15.208 1.00 95.19 145 THR A CA 1
ATOM 1088 C C . THR A 1 145 ? 11.881 -4.717 14.046 1.00 95.19 145 THR A C 1
ATOM 1090 O O . THR A 1 145 ? 11.483 -4.416 12.920 1.00 95.19 145 THR A O 1
ATOM 1093 N N . THR A 1 146 ? 13.164 -4.925 14.304 1.00 95.00 146 THR A N 1
ATOM 1094 C CA . THR A 1 146 ? 14.195 -5.062 13.271 1.00 95.00 146 THR A CA 1
ATOM 1095 C C . THR A 1 146 ? 14.644 -6.514 13.187 1.00 95.00 146 THR A C 1
ATOM 1097 O O . THR A 1 146 ? 14.782 -7.165 14.223 1.00 95.00 146 THR A O 1
ATOM 1100 N N . ALA A 1 147 ? 14.867 -7.015 11.975 1.00 90.56 147 ALA A N 1
ATOM 1101 C CA . ALA A 1 147 ? 15.360 -8.369 11.723 1.00 90.56 147 ALA A CA 1
ATOM 1102 C C . ALA A 1 147 ? 16.249 -8.403 10.470 1.00 90.56 147 ALA A C 1
ATOM 1104 O O . ALA A 1 147 ? 16.293 -7.434 9.706 1.00 90.56 147 ALA A O 1
ATOM 1105 N N . GLY A 1 148 ? 16.948 -9.512 10.257 1.00 87.38 148 GLY A N 1
ATOM 1106 C CA . GLY A 1 148 ? 17.865 -9.704 9.143 1.00 87.38 148 GLY A CA 1
ATOM 1107 C C . GLY A 1 148 ? 19.210 -8.993 9.303 1.00 87.38 148 GLY A C 1
ATOM 1108 O O . GLY A 1 148 ? 19.407 -8.115 10.149 1.00 87.38 148 GLY A O 1
ATOM 1109 N N . VAL A 1 149 ? 20.147 -9.352 8.427 1.00 82.38 149 VAL A N 1
ATOM 1110 C CA . VAL A 1 149 ? 21.541 -8.877 8.411 1.00 82.38 149 VAL A CA 1
ATOM 1111 C C . VAL A 1 149 ? 21.624 -7.354 8.235 1.00 82.38 149 VAL A C 1
ATOM 1113 O O . VAL A 1 149 ? 22.551 -6.713 8.728 1.00 82.38 149 VAL A O 1
ATOM 1116 N N . HIS A 1 150 ? 20.637 -6.755 7.564 1.00 85.44 150 HIS A N 1
ATOM 1117 C CA . HIS A 1 150 ? 20.574 -5.315 7.295 1.00 85.44 150 HIS A CA 1
ATOM 1118 C C . HIS A 1 150 ? 19.617 -4.533 8.209 1.00 85.44 150 HIS A C 1
ATOM 1120 O O . HIS A 1 150 ? 19.298 -3.386 7.897 1.00 85.44 150 HIS A O 1
ATOM 1126 N N . ASN A 1 151 ? 19.170 -5.107 9.333 1.00 91.00 151 ASN A N 1
ATOM 1127 C CA . ASN A 1 151 ? 18.209 -4.466 10.243 1.00 91.00 151 ASN A CA 1
ATOM 1128 C C . ASN A 1 151 ? 16.942 -3.975 9.514 1.00 91.00 151 ASN A C 1
ATOM 1130 O O . ASN A 1 151 ? 16.493 -2.838 9.691 1.00 91.00 151 ASN A O 1
ATOM 1134 N N . VAL A 1 152 ? 16.370 -4.837 8.674 1.00 93.06 152 VAL A N 1
ATOM 1135 C CA . VAL A 1 152 ? 15.117 -4.576 7.961 1.00 93.06 152 VAL A CA 1
ATOM 1136 C C . VAL A 1 152 ? 14.017 -4.296 8.980 1.00 93.06 152 VAL A C 1
ATOM 1138 O O . VAL A 1 152 ? 13.837 -5.044 9.943 1.00 93.06 152 VAL A O 1
ATOM 1141 N N . THR A 1 153 ? 13.260 -3.220 8.766 1.00 95.69 153 THR A N 1
ATOM 1142 C CA . THR A 1 153 ? 12.127 -2.880 9.635 1.00 95.69 153 THR A CA 1
ATOM 1143 C C . THR A 1 153 ? 10.956 -3.811 9.337 1.00 95.69 153 THR A C 1
ATOM 1145 O O . THR A 1 153 ? 10.333 -3.698 8.285 1.00 95.69 153 THR A O 1
ATOM 1148 N N . VAL A 1 154 ? 10.632 -4.721 10.250 1.00 94.75 154 VAL A N 1
ATOM 1149 C CA . VAL A 1 154 ? 9.483 -5.624 10.130 1.00 94.75 154 VAL A CA 1
ATOM 1150 C C . VAL A 1 154 ? 8.343 -5.074 10.975 1.00 94.75 154 VAL A C 1
ATOM 1152 O O . VAL A 1 154 ? 8.500 -4.887 12.179 1.00 94.75 154 VAL A O 1
ATOM 1155 N N . SER A 1 155 ? 7.190 -4.829 10.361 1.00 94.94 155 SER A N 1
ATOM 1156 C CA . SER A 1 155 ? 6.005 -4.295 11.033 1.00 94.94 155 SER A CA 1
ATOM 1157 C C . SER A 1 155 ? 4.786 -5.161 10.756 1.00 94.94 155 SER A C 1
ATOM 1159 O O . SER A 1 155 ? 4.561 -5.596 9.628 1.00 94.94 155 SER A O 1
ATOM 1161 N N . VAL A 1 156 ? 3.956 -5.378 11.774 1.00 93.38 156 VAL A N 1
ATOM 1162 C CA . VAL A 1 156 ? 2.648 -6.024 11.624 1.00 93.38 156 VAL A CA 1
ATOM 1163 C C . VAL A 1 156 ? 1.560 -5.033 11.999 1.00 93.38 156 VAL A C 1
ATOM 1165 O O . VAL A 1 156 ? 1.526 -4.536 13.122 1.00 93.38 156 VAL A O 1
ATOM 1168 N N . TYR A 1 157 ? 0.663 -4.780 11.054 1.00 92.69 157 TYR A N 1
ATOM 1169 C CA . TYR A 1 157 ? -0.478 -3.887 11.150 1.00 92.69 157 TYR A CA 1
ATOM 1170 C C . TYR A 1 157 ? -1.773 -4.684 11.229 1.00 92.69 157 TYR A C 1
ATOM 1172 O O . TYR A 1 157 ? -1.977 -5.661 10.504 1.00 92.69 157 TYR A O 1
ATOM 1180 N N . ALA A 1 158 ? -2.694 -4.220 12.061 1.00 90.62 158 ALA A N 1
ATOM 1181 C CA . ALA A 1 158 ? -4.071 -4.681 12.057 1.00 90.62 158 ALA A CA 1
ATOM 1182 C C . ALA A 1 158 ? -5.024 -3.519 12.303 1.00 90.62 158 ALA A C 1
ATOM 1184 O O . ALA A 1 158 ? -4.634 -2.475 12.826 1.00 90.62 158 ALA A O 1
ATOM 1185 N N . VAL A 1 159 ? -6.294 -3.714 11.952 1.00 87.19 159 VAL A N 1
ATOM 1186 C CA . VAL A 1 159 ? -7.352 -2.771 12.326 1.00 87.19 159 VAL A CA 1
ATOM 1187 C C . VAL A 1 159 ? -7.369 -2.563 13.841 1.00 87.19 159 VAL A C 1
ATOM 1189 O O . VAL A 1 159 ? -7.168 -3.515 14.605 1.00 87.19 159 VAL A O 1
ATOM 1192 N N . ALA A 1 160 ? -7.601 -1.319 14.263 1.00 80.88 160 ALA A N 1
ATOM 1193 C CA . ALA A 1 160 ? -7.620 -0.923 15.668 1.00 80.88 160 ALA A CA 1
ATOM 1194 C C . ALA A 1 160 ? -8.788 -1.586 16.426 1.00 80.88 160 ALA A C 1
ATOM 1196 O O . ALA A 1 160 ? -9.891 -1.044 16.500 1.00 80.88 160 ALA A O 1
ATOM 1197 N N . ARG A 1 161 ? -8.531 -2.785 16.956 1.00 79.00 161 ARG A N 1
ATOM 1198 C CA . ARG A 1 161 ? -9.412 -3.553 17.841 1.00 79.00 161 ARG A CA 1
ATOM 1199 C C . ARG A 1 161 ? -8.596 -4.154 18.973 1.00 79.00 161 ARG A C 1
ATOM 1201 O O . ARG A 1 161 ? -7.494 -4.663 18.734 1.00 79.00 161 ARG A O 1
ATOM 1208 N N . ALA A 1 162 ? -9.149 -4.143 20.182 1.00 76.00 162 ALA A N 1
ATOM 1209 C CA . ALA A 1 162 ? -8.466 -4.652 21.371 1.00 76.00 162 ALA A CA 1
ATOM 1210 C C . ALA A 1 162 ? -8.006 -6.119 21.226 1.00 76.00 162 ALA A C 1
ATOM 1212 O O . ALA A 1 162 ? -6.940 -6.497 21.713 1.00 76.00 162 ALA A O 1
ATOM 1213 N N . ASP A 1 163 ? -8.762 -6.946 20.496 1.00 82.44 163 ASP A N 1
ATOM 1214 C CA . ASP A 1 163 ? -8.479 -8.374 20.323 1.00 82.44 163 ASP A CA 1
ATOM 1215 C C . ASP A 1 163 ? -7.306 -8.684 19.374 1.00 82.44 163 ASP A C 1
ATOM 1217 O O . ASP A 1 163 ? -6.895 -9.842 19.261 1.00 82.44 163 ASP A O 1
ATOM 1221 N N . ASN A 1 164 ? -6.748 -7.677 18.695 1.00 84.19 164 ASN A N 1
ATOM 1222 C CA . ASN A 1 164 ? -5.649 -7.867 17.748 1.00 84.19 164 ASN A CA 1
ATOM 1223 C C . ASN A 1 164 ? -4.256 -7.762 18.379 1.00 84.19 164 ASN A C 1
ATOM 1225 O O . ASN A 1 164 ? -3.308 -8.274 17.786 1.00 84.19 164 ASN A O 1
ATOM 1229 N N . ALA A 1 165 ? -4.117 -7.176 19.573 1.00 81.88 165 ALA A N 1
ATOM 1230 C CA . ALA A 1 165 ? -2.812 -6.865 20.169 1.00 81.88 165 ALA A CA 1
ATOM 1231 C C . ALA A 1 165 ? -1.886 -8.092 20.310 1.00 81.88 165 ALA A C 1
ATOM 1233 O O . ALA A 1 165 ? -0.736 -8.061 19.876 1.00 81.88 165 ALA A O 1
ATOM 1234 N N . TYR A 1 166 ? -2.390 -9.209 20.847 1.00 85.06 166 TYR A N 1
ATOM 1235 C CA . TYR A 1 166 ? -1.583 -10.430 20.986 1.00 85.06 166 TYR A CA 1
ATOM 1236 C C . TYR A 1 166 ? -1.312 -11.114 19.635 1.00 85.06 166 TYR A C 1
ATOM 1238 O O . TYR A 1 166 ? -0.260 -11.725 19.446 1.00 85.06 166 TYR A O 1
ATOM 1246 N N . LYS A 1 167 ? -2.246 -11.003 18.677 1.00 87.69 167 LYS A N 1
ATOM 1247 C CA . LYS A 1 167 ? -2.134 -11.634 17.352 1.00 87.69 167 LYS A CA 1
ATOM 1248 C C . LYS A 1 167 ? -1.021 -10.988 16.534 1.00 87.69 167 LYS A C 1
ATOM 1250 O O . LYS A 1 167 ? -0.226 -11.700 15.925 1.00 87.69 167 LYS A O 1
ATOM 1255 N N . ILE A 1 168 ? -0.953 -9.654 16.543 1.00 90.44 168 ILE A N 1
ATOM 1256 C CA . ILE A 1 168 ? 0.081 -8.914 15.810 1.00 90.44 168 ILE A CA 1
ATOM 1257 C C . ILE A 1 168 ? 1.466 -9.115 16.432 1.00 90.44 168 ILE A C 1
ATOM 1259 O O . ILE A 1 168 ? 2.434 -9.238 15.692 1.00 90.44 168 ILE A O 1
ATOM 1263 N N . ALA A 1 169 ? 1.562 -9.250 17.762 1.00 90.88 169 ALA A N 1
ATOM 1264 C CA . ALA A 1 169 ? 2.825 -9.543 18.444 1.00 90.88 169 ALA A CA 1
ATOM 1265 C C . ALA A 1 169 ? 3.381 -10.931 18.078 1.00 90.88 169 ALA A C 1
ATOM 1267 O O . ALA A 1 169 ? 4.559 -11.060 17.755 1.00 90.88 169 ALA A O 1
ATOM 1268 N N . TYR A 1 170 ? 2.528 -11.962 18.061 1.00 91.38 170 TYR A N 1
ATOM 1269 C CA . TYR A 1 170 ? 2.932 -13.309 17.641 1.00 91.38 170 TYR A CA 1
ATOM 1270 C C . TYR A 1 170 ? 3.365 -13.356 16.168 1.00 91.38 170 TYR A C 1
ATOM 1272 O O . TYR A 1 170 ? 4.378 -13.971 15.822 1.00 91.38 170 TYR A O 1
ATOM 1280 N N . ALA A 1 171 ? 2.605 -12.692 15.293 1.00 91.12 171 ALA A N 1
ATOM 1281 C CA . ALA A 1 171 ? 2.949 -12.592 13.880 1.00 91.12 171 ALA A CA 1
ATOM 1282 C C . ALA A 1 171 ? 4.279 -11.853 13.671 1.00 91.12 171 ALA A C 1
ATOM 1284 O O . ALA A 1 171 ? 5.067 -12.273 12.827 1.00 91.12 171 ALA A O 1
ATOM 1285 N N . LEU A 1 172 ? 4.563 -10.811 14.460 1.00 93.56 172 LEU A N 1
ATOM 1286 C CA . LEU A 1 172 ? 5.814 -10.057 14.382 1.00 93.56 172 LEU A CA 1
ATOM 1287 C C . LEU A 1 172 ? 7.028 -10.934 14.707 1.00 93.56 172 LEU A C 1
ATOM 1289 O O . LEU A 1 172 ? 7.947 -11.010 13.894 1.00 93.56 172 LEU A O 1
ATOM 1293 N N . ASP A 1 173 ? 7.003 -11.624 15.852 1.00 93.38 173 ASP A N 1
ATOM 1294 C CA . ASP A 1 173 ? 8.089 -12.519 16.285 1.00 93.38 173 ASP A CA 1
ATOM 1295 C C . ASP A 1 173 ? 8.356 -13.611 15.244 1.00 93.38 173 ASP A C 1
ATOM 1297 O O . ASP A 1 173 ? 9.489 -13.836 14.823 1.00 93.38 173 ASP A O 1
ATOM 1301 N N . SER A 1 174 ? 7.293 -14.238 14.748 1.00 93.50 174 SER A N 1
ATOM 1302 C CA . SER A 1 174 ? 7.427 -15.294 13.748 1.00 93.50 174 SER A CA 1
ATOM 1303 C C . SER A 1 174 ? 7.992 -14.779 12.426 1.00 93.50 174 SER A C 1
ATOM 1305 O O . SER A 1 174 ? 8.805 -15.447 11.797 1.00 93.50 174 SER A O 1
ATOM 1307 N N . SER A 1 175 ? 7.587 -13.585 11.999 1.00 92.38 175 SER A N 1
ATOM 1308 C CA . SER A 1 175 ? 8.020 -13.032 10.715 1.00 92.38 175 SER A CA 1
ATOM 1309 C C . SER A 1 175 ? 9.462 -12.549 10.740 1.00 92.38 175 SER A C 1
ATOM 1311 O O . SER A 1 175 ? 10.164 -12.711 9.747 1.00 92.38 175 SER A O 1
ATOM 1313 N N . ALA A 1 176 ? 9.916 -12.018 11.879 1.00 93.69 176 ALA A N 1
ATOM 1314 C CA . ALA A 1 176 ? 11.324 -11.715 12.105 1.00 93.69 176 ALA A CA 1
ATOM 1315 C C . ALA A 1 176 ? 12.187 -12.981 11.960 1.00 93.69 176 ALA A C 1
ATOM 1317 O O . ALA A 1 176 ? 13.126 -12.998 11.171 1.00 93.69 176 ALA A O 1
ATOM 1318 N N . ARG A 1 177 ? 11.793 -14.083 12.615 1.00 93.94 177 ARG A N 1
ATOM 1319 C CA . ARG A 1 177 ? 12.507 -15.371 12.518 1.00 93.94 177 ARG A CA 1
ATOM 1320 C C . ARG A 1 177 ? 12.497 -15.956 11.108 1.00 93.94 177 ARG A C 1
ATOM 1322 O O . ARG A 1 177 ? 13.486 -16.539 10.676 1.00 93.94 177 ARG A O 1
ATOM 1329 N N . VAL A 1 178 ? 11.376 -15.832 10.397 1.00 94.19 178 VAL A N 1
ATOM 1330 C CA . VAL A 1 178 ? 11.255 -16.299 9.007 1.00 94.19 178 VAL A CA 1
ATOM 1331 C C . VAL A 1 178 ? 12.158 -15.490 8.076 1.00 94.19 178 VAL A C 1
ATOM 1333 O O . VAL A 1 178 ? 12.769 -16.075 7.182 1.00 94.19 178 VAL A O 1
ATOM 1336 N N . LEU A 1 179 ? 12.277 -14.175 8.292 1.00 92.94 179 LEU A N 1
ATOM 1337 C CA . LEU A 1 179 ? 13.212 -13.340 7.542 1.00 92.94 179 LEU A CA 1
ATOM 1338 C C . LEU A 1 179 ? 14.655 -13.805 7.760 1.00 92.94 179 LEU A C 1
ATOM 1340 O O . LEU A 1 179 ? 15.335 -14.108 6.783 1.00 92.94 179 LEU A O 1
ATOM 1344 N N . ASP A 1 180 ? 15.075 -13.946 9.021 1.00 92.81 180 ASP A N 1
ATOM 1345 C CA . ASP A 1 180 ? 16.423 -14.416 9.371 1.00 92.81 180 ASP A CA 1
ATOM 1346 C C . ASP A 1 180 ? 16.718 -15.791 8.751 1.00 92.81 180 ASP A C 1
ATOM 1348 O O . ASP A 1 180 ? 17.788 -16.025 8.187 1.00 92.81 180 ASP A O 1
ATOM 1352 N N . TYR A 1 181 ? 15.739 -16.700 8.807 1.00 94.25 181 TYR A N 1
ATOM 1353 C CA . TYR A 1 181 ? 15.850 -18.027 8.213 1.00 94.25 181 TYR A CA 1
ATOM 1354 C C . TYR A 1 181 ? 16.051 -17.971 6.695 1.00 94.25 181 TYR A C 1
ATOM 1356 O O . TYR A 1 181 ? 16.921 -18.671 6.172 1.00 94.25 181 TYR A O 1
ATOM 1364 N N . PHE A 1 182 ? 15.267 -17.165 5.973 1.00 94.31 182 PHE A N 1
ATOM 1365 C CA . PHE A 1 182 ? 15.383 -17.081 4.517 1.00 94.31 182 PHE A CA 1
ATOM 1366 C C . PHE A 1 182 ? 16.659 -16.376 4.064 1.00 94.31 182 PHE A C 1
ATOM 1368 O O . PHE A 1 182 ? 17.271 -16.841 3.103 1.00 94.31 182 PHE A O 1
ATOM 1375 N N . GLU A 1 183 ? 17.093 -15.322 4.758 1.00 93.38 183 GLU A N 1
ATOM 1376 C CA . GLU A 1 183 ? 18.378 -14.681 4.458 1.00 93.38 183 GLU A CA 1
ATOM 1377 C C . GLU A 1 183 ? 19.540 -15.663 4.646 1.00 93.38 183 GLU A C 1
ATOM 1379 O O . GLU A 1 183 ? 20.383 -15.785 3.758 1.00 93.38 183 GLU A O 1
ATOM 1384 N N . ALA A 1 184 ? 19.543 -16.428 5.745 1.00 93.25 184 ALA A N 1
ATOM 1385 C CA . ALA A 1 184 ? 20.565 -17.441 6.006 1.00 93.25 184 ALA A CA 1
ATOM 1386 C C . ALA A 1 184 ? 20.508 -18.618 5.017 1.00 93.25 184 ALA A C 1
ATOM 1388 O O . ALA A 1 184 ? 21.540 -19.150 4.619 1.00 93.25 184 ALA A O 1
ATOM 1389 N N . THR A 1 185 ? 19.305 -19.039 4.618 1.00 95.31 185 THR A N 1
ATOM 1390 C CA . THR A 1 185 ? 19.117 -20.193 3.724 1.00 95.31 185 THR A CA 1
ATOM 1391 C C . THR A 1 185 ? 19.505 -19.875 2.285 1.00 95.31 185 THR A C 1
ATOM 1393 O O . THR A 1 185 ? 20.094 -20.716 1.608 1.00 95.31 185 THR A O 1
ATOM 1396 N N . PHE A 1 186 ? 19.152 -18.684 1.800 1.00 94.06 186 PHE A N 1
ATOM 1397 C CA . PHE A 1 186 ? 19.433 -18.275 0.424 1.00 94.06 186 PHE A CA 1
ATOM 1398 C C . PHE A 1 186 ? 20.759 -17.530 0.266 1.00 94.06 186 PHE A C 1
ATOM 1400 O O . PHE A 1 186 ? 21.120 -17.221 -0.867 1.00 94.06 186 PHE A O 1
ATOM 1407 N N . ASP A 1 187 ? 21.458 -17.252 1.373 1.00 93.31 187 ASP A N 1
ATOM 1408 C CA . ASP A 1 187 ? 22.672 -16.427 1.412 1.00 93.31 187 ASP A CA 1
ATOM 1409 C C . ASP A 1 187 ? 22.470 -15.092 0.670 1.00 93.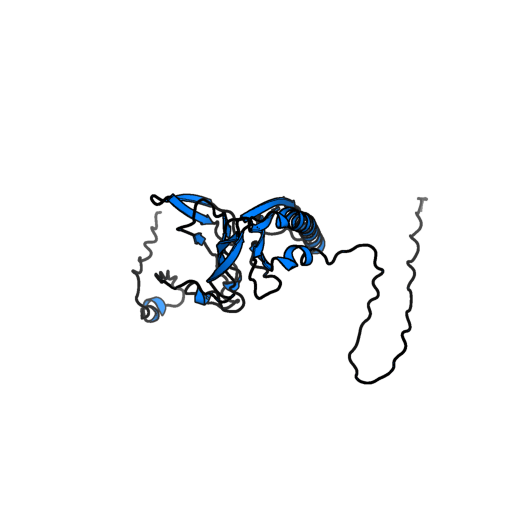31 187 ASP A C 1
ATOM 1411 O O . ASP A 1 187 ? 23.293 -14.624 -0.118 1.00 93.31 187 ASP A O 1
ATOM 1415 N N . LEU A 1 188 ? 21.283 -14.510 0.866 1.00 91.81 188 LEU A N 1
ATOM 1416 C CA . LEU A 1 188 ? 20.838 -13.311 0.173 1.00 91.81 188 LEU A CA 1
ATOM 1417 C C . LEU A 1 188 ? 20.080 -12.417 1.144 1.00 91.81 188 LEU A C 1
ATOM 1419 O O . LEU A 1 188 ? 18.991 -12.759 1.601 1.00 91.81 188 LEU A O 1
ATOM 1423 N N . ALA A 1 189 ? 20.641 -11.240 1.405 1.00 91.62 189 ALA A N 1
ATOM 1424 C CA . ALA A 1 189 ? 19.978 -10.236 2.218 1.00 91.62 189 ALA A CA 1
ATOM 1425 C C . ALA A 1 189 ? 18.714 -9.708 1.528 1.00 91.62 189 ALA A C 1
ATOM 1427 O O . ALA A 1 189 ? 18.666 -9.524 0.304 1.00 91.62 189 ALA A O 1
ATOM 1428 N N . PHE A 1 190 ? 17.695 -9.414 2.326 1.00 90.75 190 PHE A N 1
ATOM 1429 C CA . PHE A 1 190 ? 16.450 -8.865 1.832 1.00 90.75 190 PHE A CA 1
ATOM 1430 C C . PHE A 1 190 ? 16.691 -7.470 1.224 1.00 90.75 190 PHE A C 1
ATOM 1432 O O . PHE A 1 190 ? 17.309 -6.604 1.849 1.00 90.75 190 PHE A O 1
ATOM 1439 N N . PRO A 1 191 ? 16.231 -7.221 -0.017 1.00 89.06 191 PRO A N 1
ATOM 1440 C CA . PRO A 1 191 ? 16.685 -6.071 -0.800 1.00 89.06 191 PRO A CA 1
ATOM 1441 C C . PRO A 1 191 ? 16.012 -4.744 -0.429 1.00 89.06 191 PRO A C 1
ATOM 1443 O O . PRO A 1 191 ? 16.340 -3.713 -1.016 1.00 89.06 191 PRO A O 1
ATOM 1446 N N . LEU A 1 192 ? 15.028 -4.752 0.474 1.00 91.50 192 LEU A N 1
ATOM 1447 C CA . LEU A 1 192 ? 14.184 -3.595 0.765 1.00 91.50 192 LEU A CA 1
ATOM 1448 C C . LEU A 1 192 ? 14.248 -3.204 2.245 1.00 91.50 192 LEU A C 1
ATOM 1450 O O . LEU A 1 192 ? 14.449 -4.056 3.102 1.00 91.50 192 LEU A O 1
ATOM 1454 N N . PRO A 1 193 ? 14.065 -1.912 2.572 1.00 91.56 193 PRO A N 1
ATOM 1455 C CA . PRO A 1 193 ? 14.338 -1.403 3.919 1.00 91.56 193 PRO A CA 1
ATOM 1456 C C . PRO A 1 193 ? 13.287 -1.809 4.964 1.00 91.56 193 PRO A C 1
ATOM 1458 O O . PRO A 1 193 ? 13.525 -1.664 6.163 1.00 91.56 193 PRO A O 1
ATOM 1461 N N . LYS A 1 194 ? 12.112 -2.285 4.529 1.00 94.31 194 LYS A N 1
ATOM 1462 C CA . LYS A 1 194 ? 11.013 -2.673 5.417 1.00 94.31 194 LYS A CA 1
ATOM 1463 C C . LYS A 1 194 ? 10.201 -3.851 4.880 1.00 94.31 194 LYS A C 1
ATOM 1465 O O . LYS A 1 194 ? 10.165 -4.077 3.673 1.00 94.31 194 LYS A O 1
ATOM 1470 N N . ILE A 1 195 ? 9.489 -4.532 5.770 1.00 93.06 195 ILE A N 1
ATOM 1471 C CA . ILE A 1 195 ? 8.445 -5.513 5.475 1.00 93.06 195 ILE A CA 1
ATOM 1472 C C . ILE A 1 195 ? 7.241 -5.179 6.346 1.00 93.06 195 ILE A C 1
ATOM 1474 O O . ILE A 1 195 ? 7.293 -5.325 7.565 1.00 93.06 195 ILE A O 1
ATOM 1478 N N . ASP A 1 196 ? 6.142 -4.786 5.716 1.00 93.12 196 ASP A N 1
ATOM 1479 C CA . ASP A 1 196 ? 4.866 -4.598 6.389 1.00 93.12 196 ASP A CA 1
ATOM 1480 C C . ASP A 1 196 ? 3.983 -5.822 6.148 1.00 93.12 196 ASP A C 1
ATOM 1482 O O . ASP A 1 196 ? 3.830 -6.292 5.021 1.00 93.12 196 ASP A O 1
ATOM 1486 N N . MET A 1 197 ? 3.364 -6.330 7.203 1.00 91.94 197 MET A N 1
ATOM 1487 C CA . MET A 1 197 ? 2.286 -7.307 7.120 1.00 91.94 197 MET A CA 1
ATOM 1488 C C . MET A 1 197 ? 0.999 -6.662 7.590 1.00 91.94 197 MET A C 1
ATOM 1490 O O . MET A 1 197 ? 0.958 -6.110 8.681 1.00 91.94 197 MET A O 1
ATOM 1494 N N . VAL A 1 198 ? -0.058 -6.731 6.791 1.00 90.69 198 VAL A N 1
ATOM 1495 C CA . VAL A 1 198 ? -1.312 -6.031 7.066 1.00 90.69 198 VAL A CA 1
ATOM 1496 C C . VAL A 1 198 ? -2.459 -7.030 7.146 1.00 90.69 198 VAL A C 1
ATOM 1498 O O . VAL A 1 198 ? -2.777 -7.725 6.180 1.00 90.69 198 VAL A O 1
ATOM 1501 N N . ALA A 1 199 ? -3.097 -7.082 8.311 1.00 88.25 199 ALA A N 1
ATOM 1502 C CA . ALA A 1 199 ? -4.306 -7.851 8.554 1.00 88.25 199 ALA A CA 1
ATOM 1503 C C . ALA A 1 199 ? -5.527 -7.118 7.983 1.00 88.25 199 ALA A C 1
ATOM 1505 O O . ALA A 1 199 ? -6.012 -6.153 8.581 1.00 88.25 199 ALA A O 1
ATOM 1506 N N . ILE A 1 200 ? -6.042 -7.587 6.846 1.00 83.94 200 ILE A N 1
ATOM 1507 C CA . ILE A 1 200 ? -7.260 -7.046 6.234 1.00 83.94 200 ILE A CA 1
ATOM 1508 C C . ILE A 1 200 ? -8.460 -7.928 6.635 1.00 83.94 200 ILE A C 1
ATOM 1510 O O . ILE A 1 200 ? -8.378 -9.152 6.500 1.00 83.94 200 ILE A O 1
ATOM 1514 N N . PRO A 1 201 ? -9.564 -7.347 7.149 1.00 77.31 201 PRO A N 1
ATOM 1515 C CA . PRO A 1 201 ? -10.761 -8.088 7.562 1.00 77.31 201 PRO A CA 1
ATOM 1516 C C . PRO A 1 201 ? -11.384 -8.908 6.430 1.00 77.31 201 PRO A C 1
ATOM 1518 O O . PRO A 1 201 ? -11.549 -10.119 6.574 1.00 77.31 201 PRO A O 1
ATOM 1521 N N . ASP A 1 202 ? -11.657 -8.261 5.293 1.00 68.50 202 ASP A N 1
ATOM 1522 C CA . ASP A 1 202 ? -12.235 -8.902 4.114 1.00 68.50 202 ASP A CA 1
ATOM 1523 C C . ASP A 1 202 ? -11.141 -9.126 3.071 1.00 68.50 202 ASP A C 1
ATOM 1525 O O . ASP A 1 202 ? -10.736 -8.203 2.364 1.00 68.50 202 ASP A O 1
ATOM 1529 N N . PHE A 1 203 ? -10.640 -10.356 2.977 1.00 63.12 203 PHE A N 1
ATOM 1530 C CA . PHE A 1 203 ? -9.603 -10.715 2.016 1.00 63.12 203 PHE A CA 1
ATOM 1531 C C . PHE A 1 203 ? -9.959 -12.040 1.341 1.00 63.12 203 PHE A C 1
ATOM 1533 O O . PHE A 1 203 ? -10.192 -13.040 2.018 1.00 63.12 203 PHE A O 1
ATOM 1540 N N . ALA A 1 204 ? -10.058 -12.037 0.006 1.00 51.34 204 ALA A N 1
ATOM 1541 C CA . ALA A 1 204 ? -10.524 -13.205 -0.751 1.00 51.34 204 ALA A CA 1
ATOM 1542 C C . ALA A 1 204 ? -9.539 -14.378 -0.678 1.00 51.34 204 ALA A C 1
ATOM 1544 O O . ALA A 1 204 ? -9.945 -15.538 -0.624 1.00 51.34 204 ALA A O 1
ATOM 1545 N N . ALA A 1 205 ? -8.243 -14.066 -0.699 1.00 59.00 205 ALA A N 1
ATOM 1546 C CA . ALA A 1 205 ? -7.169 -15.038 -0.567 1.00 59.00 205 ALA A CA 1
ATOM 1547 C C . ALA A 1 205 ? -6.807 -15.272 0.910 1.00 59.00 205 ALA A C 1
ATOM 1549 O O . ALA A 1 205 ? -7.267 -14.574 1.810 1.00 59.00 205 ALA A O 1
ATOM 1550 N N . GLY A 1 206 ? -5.960 -16.268 1.184 1.00 55.56 206 GLY A N 1
ATOM 1551 C CA . GLY A 1 206 ? -5.395 -16.444 2.527 1.00 55.56 206 GLY A CA 1
ATOM 1552 C C . GLY A 1 206 ? -4.388 -15.342 2.869 1.00 55.56 206 GLY A C 1
ATOM 1553 O O . GLY A 1 206 ? -4.460 -14.750 3.948 1.00 55.56 206 GLY A O 1
ATOM 1554 N N . ALA A 1 207 ? -3.490 -15.064 1.924 1.00 67.75 207 ALA A N 1
ATOM 1555 C CA . ALA A 1 207 ? -2.508 -13.992 1.958 1.00 67.75 207 ALA A CA 1
ATOM 1556 C C . ALA A 1 207 ? -2.123 -13.573 0.526 1.00 67.75 207 ALA A C 1
ATOM 1558 O O . ALA A 1 207 ? -2.463 -14.281 -0.421 1.00 67.75 207 ALA A O 1
ATOM 1559 N N . MET A 1 208 ? -1.450 -12.433 0.385 1.00 71.06 208 MET A N 1
ATOM 1560 C CA . MET A 1 208 ? -0.870 -11.922 -0.859 1.00 71.06 208 MET A CA 1
ATOM 1561 C C . MET A 1 208 ? 0.499 -11.315 -0.566 1.00 71.06 208 MET A C 1
ATOM 1563 O O . MET A 1 208 ? 0.616 -10.406 0.260 1.00 71.06 208 MET A O 1
ATOM 1567 N N . GLU A 1 209 ? 1.516 -11.775 -1.283 1.00 79.75 209 GLU A N 1
ATOM 1568 C CA . GLU A 1 209 ? 2.934 -11.439 -1.123 1.00 79.75 209 GLU A CA 1
ATOM 1569 C C . GLU A 1 209 ? 3.341 -10.144 -1.836 1.00 79.75 209 GLU A C 1
ATOM 1571 O O . GLU A 1 209 ? 4.424 -10.024 -2.405 1.00 79.75 209 GLU A O 1
ATOM 1576 N N . SER A 1 210 ? 2.469 -9.135 -1.820 1.00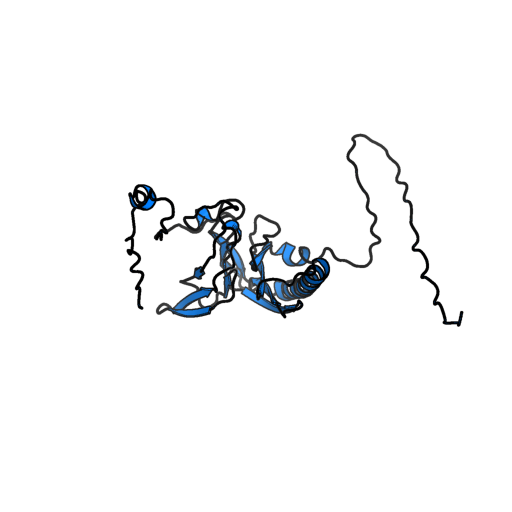 62.59 210 SER A N 1
ATOM 1577 C CA . SER A 1 210 ? 2.803 -7.849 -2.428 1.00 62.59 210 SER A CA 1
ATOM 1578 C C . SER A 1 210 ? 4.079 -7.278 -1.812 1.00 62.59 210 SER A C 1
ATOM 1580 O O . SER A 1 210 ? 4.241 -7.282 -0.591 1.00 62.59 210 SER A O 1
ATOM 1582 N N . THR A 1 211 ? 4.992 -6.806 -2.664 1.00 54.78 211 THR A N 1
ATOM 1583 C CA . THR A 1 211 ? 6.357 -6.422 -2.283 1.00 54.78 211 THR A CA 1
ATOM 1584 C C . THR A 1 211 ? 6.354 -5.521 -1.047 1.00 54.78 211 THR A C 1
ATOM 1586 O O . THR A 1 211 ? 5.813 -4.421 -1.102 1.00 54.78 211 THR A O 1
ATOM 1589 N N . CYS A 1 212 ? 6.943 -5.970 0.063 1.00 44.88 212 CYS A N 1
ATOM 1590 C CA . CYS A 1 212 ? 7.013 -5.231 1.336 1.00 44.88 212 CYS A CA 1
ATOM 1591 C C . CYS A 1 212 ? 5.679 -4.863 2.003 1.00 44.88 212 CYS A C 1
ATOM 1593 O O . CYS A 1 212 ? 5.695 -4.163 3.010 1.00 44.88 212 CYS A O 1
ATOM 1595 N N . THR A 1 213 ? 4.534 -5.306 1.490 1.00 54.09 213 THR A N 1
ATOM 1596 C CA . THR A 1 213 ? 3.224 -5.136 2.133 1.00 54.09 213 THR A CA 1
ATOM 1597 C C . THR A 1 213 ? 2.431 -6.422 1.955 1.00 54.09 213 THR A C 1
ATOM 1599 O O . THR A 1 213 ? 1.481 -6.493 1.172 1.00 54.09 213 THR A O 1
ATOM 1602 N N . ALA A 1 214 ? 2.859 -7.464 2.661 1.00 55.00 214 ALA A N 1
ATOM 1603 C CA . ALA A 1 214 ? 2.153 -8.730 2.666 1.00 55.00 214 ALA A CA 1
ATOM 1604 C C . ALA A 1 214 ? 0.777 -8.526 3.309 1.00 55.00 214 ALA A C 1
ATOM 1606 O O . ALA A 1 214 ? 0.661 -7.990 4.409 1.00 55.00 214 ALA A O 1
ATOM 1607 N N . ARG A 1 215 ? -0.292 -8.923 2.626 1.00 50.62 215 ARG A N 1
ATOM 1608 C CA . ARG A 1 215 ? -1.657 -8.805 3.153 1.00 50.62 215 ARG A CA 1
ATOM 1609 C C . ARG A 1 215 ? -2.164 -10.171 3.528 1.00 50.62 215 ARG A C 1
ATOM 1611 O O . ARG A 1 215 ? -2.035 -11.090 2.734 1.00 50.62 215 ARG A O 1
ATOM 1618 N N . CYS A 1 216 ? -2.772 -10.293 4.697 1.00 51.38 216 CYS A N 1
ATOM 1619 C CA . CYS A 1 216 ? -3.343 -11.546 5.174 1.00 51.38 216 CYS A CA 1
ATOM 1620 C C . CYS A 1 216 ? -4.790 -11.323 5.595 1.00 51.38 216 CYS A C 1
ATOM 1622 O O . CYS A 1 216 ? -5.123 -10.280 6.165 1.00 51.38 216 CYS A O 1
ATOM 1624 N N . ALA A 1 217 ? -5.640 -12.327 5.379 1.00 49.28 217 ALA A N 1
ATOM 1625 C CA . ALA A 1 217 ? -6.961 -12.341 5.993 1.00 49.28 217 ALA A CA 1
ATOM 1626 C C . ALA A 1 217 ? -6.805 -12.295 7.523 1.00 49.28 217 ALA A C 1
ATOM 1628 O O . ALA A 1 217 ? -6.025 -13.069 8.087 1.00 49.28 217 ALA A O 1
ATOM 1629 N N . ALA A 1 218 ? -7.565 -11.434 8.204 1.00 41.41 218 ALA A N 1
ATOM 1630 C CA . ALA A 1 218 ? -7.487 -11.241 9.655 1.00 41.41 218 ALA A CA 1
ATOM 1631 C C . ALA A 1 218 ? -7.431 -12.540 10.505 1.00 41.41 218 ALA A C 1
ATOM 1633 O O . ALA A 1 218 ? -6.583 -12.608 11.399 1.00 41.41 218 ALA A O 1
ATOM 1634 N N . PRO A 1 219 ? -8.223 -13.609 10.248 1.00 38.75 219 PRO A N 1
ATOM 1635 C CA . PRO A 1 219 ? -8.118 -14.851 11.028 1.00 38.75 219 PRO A CA 1
ATOM 1636 C C . PRO A 1 219 ? -6.827 -15.651 10.777 1.00 38.75 219 PRO A C 1
ATOM 1638 O O . PRO A 1 219 ? -6.517 -16.563 11.539 1.00 38.75 219 PRO A O 1
ATOM 1641 N N . ARG A 1 220 ? -6.066 -15.343 9.719 1.00 38.75 220 ARG A N 1
ATOM 1642 C CA . ARG A 1 220 ? -4.867 -16.087 9.301 1.00 38.75 220 ARG A CA 1
ATOM 1643 C C . ARG A 1 220 ? -3.558 -15.351 9.532 1.00 38.75 220 ARG A C 1
ATOM 1645 O O . ARG A 1 220 ? -2.514 -15.941 9.296 1.00 38.75 220 ARG A O 1
ATOM 1652 N N . VAL A 1 221 ? -3.572 -14.134 10.065 1.00 38.44 221 VAL A N 1
ATOM 1653 C CA . VAL A 1 221 ? -2.336 -13.408 10.419 1.00 38.44 221 VAL A CA 1
ATOM 1654 C C . VAL A 1 221 ? -1.507 -14.203 11.433 1.00 38.44 221 VAL A C 1
ATOM 1656 O O . VAL A 1 221 ? -0.297 -14.303 11.291 1.00 38.44 221 VAL A O 1
ATOM 1659 N N . ALA A 1 222 ? -2.171 -14.879 12.377 1.00 28.20 222 ALA A N 1
ATOM 1660 C CA . ALA A 1 222 ? -1.530 -15.816 13.301 1.00 28.20 222 ALA A CA 1
ATOM 1661 C C . ALA A 1 222 ? -1.208 -17.192 12.677 1.00 28.20 222 ALA A C 1
ATOM 1663 O O . ALA A 1 222 ? -0.499 -17.983 13.280 1.00 28.20 222 ALA A O 1
ATOM 1664 N N . CYS A 1 223 ? -1.751 -17.519 11.500 1.00 28.52 223 CYS A N 1
ATOM 1665 C CA . CYS A 1 223 ? -1.627 -18.835 10.863 1.00 28.52 223 CYS A CA 1
ATOM 1666 C C . CYS A 1 223 ? -0.597 -18.847 9.718 1.00 28.52 223 CYS A C 1
ATOM 1668 O O . CYS A 1 223 ? 0.032 -19.874 9.493 1.00 28.52 223 CYS A O 1
ATOM 1670 N N . CYS A 1 224 ? -0.355 -17.704 9.063 1.00 27.09 224 CYS A N 1
ATOM 1671 C CA . CYS A 1 224 ? 0.788 -17.500 8.163 1.00 27.09 224 CYS A CA 1
ATOM 1672 C C . CYS A 1 224 ? 2.131 -17.668 8.887 1.00 27.09 224 CYS A C 1
ATOM 1674 O O . CYS A 1 224 ? 3.110 -18.049 8.258 1.00 27.09 224 CYS A O 1
ATOM 1676 N N . SER A 1 225 ? 2.161 -17.439 10.201 1.00 27.83 225 SER A N 1
ATOM 1677 C CA . SER A 1 225 ? 3.313 -17.696 11.062 1.00 27.83 225 SER A CA 1
ATOM 1678 C C . SER A 1 225 ? 3.314 -19.072 11.744 1.00 27.83 225 SER A C 1
ATOM 1680 O O . SER A 1 225 ? 4.375 -19.609 12.051 1.00 27.83 225 SER A O 1
ATOM 1682 N N . ALA A 1 226 ? 2.147 -19.672 11.990 1.00 26.39 226 ALA A N 1
ATOM 1683 C CA . ALA A 1 226 ? 2.016 -20.871 12.823 1.00 26.39 226 ALA A CA 1
ATOM 1684 C C . ALA A 1 226 ? 2.018 -22.198 12.039 1.00 26.39 226 ALA A C 1
ATOM 1686 O O . ALA A 1 226 ? 1.112 -23.020 12.204 1.00 26.39 226 ALA A O 1
ATOM 1687 N N . HIS A 1 227 ? 3.047 -22.446 11.227 1.00 28.23 227 HIS A N 1
ATOM 1688 C CA . HIS A 1 227 ? 3.427 -23.813 10.822 1.00 28.23 227 HIS A CA 1
ATOM 1689 C C . HIS A 1 227 ? 4.880 -24.149 11.190 1.00 28.23 227 HIS A C 1
ATOM 1691 O O . HIS A 1 227 ? 5.549 -24.926 10.521 1.00 28.23 227 HIS A O 1
ATOM 1697 N N . ALA A 1 228 ? 5.343 -23.610 12.315 1.00 29.11 228 ALA A N 1
ATOM 1698 C CA . ALA A 1 228 ? 6.470 -24.145 13.065 1.00 29.11 228 ALA A CA 1
ATOM 1699 C C . ALA A 1 228 ? 5.996 -24.367 14.508 1.00 29.11 228 ALA A C 1
ATOM 1701 O O . ALA A 1 228 ? 6.060 -23.472 15.346 1.00 29.11 228 ALA A O 1
ATOM 1702 N N . ARG A 1 229 ? 5.407 -25.535 14.784 1.00 26.03 229 ARG A N 1
ATOM 1703 C CA . ARG A 1 229 ? 5.312 -26.031 16.160 1.00 26.03 229 ARG A CA 1
ATOM 1704 C C . ARG A 1 229 ? 6.360 -27.117 16.317 1.00 26.03 229 ARG A C 1
ATOM 1706 O O . ARG A 1 229 ? 6.247 -28.171 15.692 1.00 26.03 229 ARG A O 1
ATOM 1713 N N . ASP A 1 230 ? 7.346 -26.820 17.150 1.00 33.06 230 ASP A N 1
ATOM 1714 C CA . ASP A 1 230 ? 8.220 -27.805 17.766 1.00 33.06 230 ASP A CA 1
ATOM 1715 C C . ASP A 1 230 ? 7.372 -28.814 18.571 1.00 33.06 230 ASP A C 1
ATOM 1717 O O . ASP A 1 230 ? 6.314 -28.472 19.105 1.00 33.06 230 ASP A O 1
ATOM 1721 N N . ASP A 1 231 ? 7.834 -30.066 18.608 1.00 29.31 231 ASP A N 1
ATOM 1722 C CA . ASP A 1 231 ? 7.299 -31.225 19.352 1.00 29.31 231 ASP A CA 1
ATOM 1723 C C . ASP A 1 231 ? 6.180 -32.096 18.748 1.00 29.31 231 ASP A C 1
ATOM 1725 O O . ASP A 1 231 ? 5.442 -32.774 19.467 1.00 29.31 231 ASP A O 1
ATOM 1729 N N . VAL A 1 232 ? 6.129 -32.254 17.421 1.00 25.89 232 VAL A N 1
ATOM 1730 C CA . VAL A 1 232 ? 5.485 -33.445 16.824 1.00 25.89 232 VAL A CA 1
ATOM 1731 C C . VAL A 1 232 ? 6.474 -34.150 15.895 1.00 25.89 232 VAL A C 1
ATOM 1733 O O . VAL A 1 232 ? 6.900 -33.545 14.912 1.00 25.89 232 VAL A O 1
ATOM 1736 N N . PRO A 1 233 ? 6.855 -35.424 16.139 1.00 23.28 233 PRO A N 1
ATOM 1737 C CA . PRO A 1 233 ? 7.716 -36.137 15.209 1.00 23.28 233 PRO A CA 1
ATOM 1738 C C . PRO A 1 233 ? 7.016 -36.208 13.852 1.00 23.28 233 PRO A C 1
ATOM 1740 O O . PRO A 1 233 ? 5.915 -36.753 13.731 1.00 23.28 233 PRO A O 1
ATOM 1743 N N . VAL A 1 234 ? 7.673 -35.636 12.841 1.00 25.67 234 VAL A N 1
ATOM 1744 C CA . VAL A 1 234 ? 7.254 -35.613 11.440 1.00 25.67 234 VAL A CA 1
ATOM 1745 C C . VAL A 1 234 ? 6.981 -37.045 10.981 1.00 25.67 234 VAL A C 1
ATOM 1747 O O . VAL A 1 234 ? 7.877 -37.789 10.587 1.00 25.67 234 VAL A O 1
ATOM 1750 N N . ARG A 1 235 ? 5.712 -37.459 11.019 1.00 21.38 235 ARG A N 1
ATOM 1751 C CA . ARG A 1 235 ? 5.232 -38.587 10.224 1.00 21.38 235 ARG A CA 1
ATOM 1752 C C . ARG A 1 235 ? 4.854 -38.034 8.863 1.00 21.38 235 ARG A C 1
ATOM 1754 O O . ARG A 1 235 ? 3.711 -37.644 8.645 1.00 21.38 235 ARG A O 1
ATOM 1761 N N . ALA A 1 236 ? 5.812 -38.040 7.944 1.00 24.28 236 ALA A N 1
ATOM 1762 C CA . ALA A 1 236 ? 5.521 -37.916 6.526 1.00 24.28 236 ALA A CA 1
ATOM 1763 C C . ALA A 1 236 ? 4.660 -39.122 6.103 1.00 24.28 236 ALA A C 1
ATOM 1765 O O . ALA A 1 236 ? 5.162 -40.216 5.855 1.00 24.28 236 ALA A O 1
ATOM 1766 N N . CYS A 1 237 ? 3.338 -38.955 6.087 1.00 22.05 237 CYS A N 1
ATOM 1767 C CA . CYS A 1 237 ? 2.453 -39.859 5.364 1.00 22.05 237 CYS A CA 1
ATOM 1768 C C . CYS A 1 237 ? 2.332 -39.323 3.941 1.00 22.05 237 CYS A C 1
ATOM 1770 O O . CYS A 1 237 ? 1.531 -38.434 3.672 1.00 22.05 237 CYS A O 1
ATOM 1772 N N . VAL A 1 238 ? 3.133 -39.875 3.034 1.00 25.53 238 VAL A N 1
ATOM 1773 C CA . VAL A 1 238 ? 2.888 -39.745 1.599 1.00 25.53 238 VAL A CA 1
ATOM 1774 C C . VAL A 1 238 ? 1.634 -40.565 1.288 1.00 25.53 238 VAL A C 1
ATOM 1776 O O . VAL A 1 238 ? 1.671 -41.794 1.310 1.00 25.53 238 VAL A O 1
ATOM 1779 N N . GLN A 1 239 ? 0.505 -39.899 1.045 1.00 22.88 239 GLN A N 1
ATOM 1780 C CA . GLN A 1 239 ? -0.636 -40.518 0.375 1.00 22.88 239 GLN A CA 1
ATOM 1781 C C . GLN A 1 239 ? -0.436 -40.352 -1.129 1.00 22.88 239 GLN A C 1
ATOM 1783 O O . GLN A 1 239 ? -0.779 -39.324 -1.706 1.00 22.88 239 GLN A O 1
ATOM 1788 N N . THR A 1 240 ? 0.129 -41.372 -1.771 1.00 27.31 240 THR A N 1
ATOM 1789 C CA . THR A 1 240 ? -0.061 -41.554 -3.208 1.00 27.31 240 THR A CA 1
ATOM 1790 C C . THR A 1 240 ? -1.508 -41.985 -3.435 1.00 27.31 240 THR A C 1
ATOM 1792 O O . THR A 1 240 ? -2.004 -42.928 -2.815 1.00 27.31 240 THR A O 1
ATOM 1795 N N . GLY A 1 241 ? -2.222 -41.237 -4.273 1.00 26.83 241 GLY A N 1
ATOM 1796 C CA . GLY A 1 241 ? -3.604 -41.533 -4.616 1.00 26.83 241 GLY A CA 1
ATOM 1797 C C . GLY A 1 241 ? -3.717 -42.853 -5.374 1.00 26.83 241 GLY A C 1
ATOM 1798 O O . GLY A 1 241 ? -3.141 -43.005 -6.446 1.00 26.83 241 GLY A O 1
ATOM 1799 N N . ALA A 1 242 ? -4.499 -43.784 -4.836 1.00 26.59 242 ALA A N 1
ATOM 1800 C CA . ALA A 1 242 ? -5.143 -44.845 -5.598 1.00 26.59 242 ALA A CA 1
ATOM 1801 C C . ALA A 1 242 ? -6.416 -45.278 -4.862 1.00 26.59 242 ALA A C 1
ATOM 1803 O O . ALA A 1 242 ? -6.449 -45.395 -3.637 1.00 26.59 242 ALA A O 1
ATOM 1804 N N . SER A 1 243 ? -7.487 -45.450 -5.630 1.00 32.78 243 SER A N 1
ATOM 1805 C CA . SER A 1 243 ? -8.829 -45.778 -5.164 1.00 32.78 243 SER A CA 1
ATOM 1806 C C . SER A 1 243 ? -8.922 -47.134 -4.457 1.00 32.78 243 SER A C 1
ATOM 1808 O O . SER A 1 243 ? -8.185 -48.063 -4.778 1.00 32.78 243 SER A O 1
ATOM 1810 N N . SER A 1 244 ? -9.990 -47.278 -3.667 1.00 28.98 244 SER A N 1
ATOM 1811 C CA . SER A 1 244 ? -10.572 -48.521 -3.135 1.00 28.98 244 SER A CA 1
ATOM 1812 C C . SER A 1 244 ? -10.026 -49.047 -1.798 1.00 28.98 244 SER A C 1
ATOM 1814 O O . SER A 1 244 ? -8.921 -48.758 -1.353 1.00 28.98 244 SER A O 1
ATOM 1816 N N . ARG A 1 245 ? -10.934 -49.725 -1.091 1.00 34.72 245 ARG A N 1
ATOM 1817 C CA . ARG A 1 245 ? -10.920 -50.037 0.341 1.00 34.72 245 ARG A CA 1
ATOM 1818 C C . ARG A 1 245 ? -9.733 -50.931 0.733 1.00 34.72 245 ARG A C 1
ATOM 1820 O O . ARG A 1 245 ? -9.449 -51.917 0.064 1.00 34.72 245 ARG A O 1
ATOM 1827 N N . THR A 1 246 ? -9.203 -50.673 1.935 1.00 38.62 246 THR A N 1
ATOM 1828 C CA . THR A 1 246 ? -8.282 -51.510 2.745 1.00 38.62 246 THR A CA 1
ATOM 1829 C C . THR A 1 246 ? -6.782 -51.447 2.397 1.00 38.62 246 THR A C 1
ATOM 1831 O O . THR A 1 246 ? -6.310 -52.160 1.522 1.00 38.62 246 THR A O 1
ATOM 1834 N N . ALA A 1 247 ? -5.985 -50.705 3.184 1.00 28.59 247 ALA A N 1
ATOM 1835 C CA . ALA A 1 247 ? -4.531 -50.915 3.271 1.00 28.59 247 ALA A CA 1
ATOM 1836 C C . ALA A 1 247 ? -3.968 -50.554 4.664 1.00 28.59 247 ALA A C 1
ATOM 1838 O O . ALA A 1 247 ? -4.216 -49.477 5.206 1.00 28.59 247 ALA A O 1
ATOM 1839 N N . LYS A 1 248 ? -3.227 -51.502 5.256 1.00 28.06 248 LYS A N 1
ATOM 1840 C CA . LYS A 1 248 ? -2.606 -51.463 6.595 1.00 28.06 248 LYS A CA 1
ATOM 1841 C C . LYS A 1 248 ? -1.385 -50.528 6.631 1.00 28.06 248 LYS A C 1
ATOM 1843 O O . LYS A 1 248 ? -0.551 -50.571 5.733 1.00 28.06 248 LYS A O 1
ATOM 1848 N N . ARG A 1 249 ? -1.226 -49.753 7.714 1.00 27.75 249 ARG A N 1
ATOM 1849 C CA . ARG A 1 249 ? -0.036 -48.921 7.987 1.00 27.75 249 ARG A CA 1
ATOM 1850 C C . ARG A 1 249 ? 1.148 -49.801 8.420 1.00 27.75 249 ARG A C 1
ATOM 1852 O O . ARG A 1 249 ? 1.028 -50.536 9.397 1.00 27.75 249 ARG A O 1
ATOM 1859 N N . ARG A 1 250 ? 2.302 -49.686 7.756 1.00 25.45 250 ARG A N 1
ATOM 1860 C CA . ARG A 1 250 ? 3.613 -50.058 8.321 1.00 25.45 250 ARG A CA 1
ATOM 1861 C C . ARG A 1 250 ? 4.448 -48.785 8.446 1.00 25.45 250 ARG A C 1
ATOM 1863 O O . ARG A 1 250 ? 4.649 -48.095 7.455 1.00 25.45 250 ARG A O 1
ATOM 1870 N N . CYS A 1 251 ? 4.905 -48.470 9.655 1.00 25.66 251 CYS A N 1
ATOM 1871 C CA . CYS A 1 251 ? 5.856 -47.389 9.914 1.00 25.66 251 CYS A CA 1
ATOM 1872 C C . CYS A 1 251 ? 7.256 -47.994 10.063 1.00 25.66 251 CYS A C 1
ATOM 1874 O O . CYS A 1 251 ? 7.425 -48.941 10.827 1.00 25.66 251 CYS A O 1
ATOM 1876 N N . TRP A 1 252 ? 8.243 -47.444 9.359 1.00 24.03 252 TRP A N 1
ATOM 1877 C CA . TRP A 1 252 ? 9.662 -47.661 9.651 1.00 24.03 252 TRP A CA 1
ATOM 1878 C C . TRP A 1 252 ? 10.191 -46.451 10.423 1.00 24.03 252 TRP A C 1
ATOM 1880 O O . TRP A 1 252 ? 9.860 -45.316 10.085 1.00 24.03 252 TRP A O 1
ATOM 1890 N N . ALA A 1 253 ? 10.983 -46.696 11.465 1.00 26.58 253 ALA A N 1
ATOM 1891 C CA . ALA A 1 253 ? 11.672 -45.666 12.237 1.00 26.58 253 ALA A CA 1
ATOM 1892 C C . ALA A 1 253 ? 13.170 -45.724 11.908 1.00 26.58 253 ALA A C 1
ATOM 1894 O O . ALA A 1 253 ? 13.796 -46.762 12.116 1.00 26.58 253 ALA A O 1
ATOM 1895 N N . MET A 1 254 ? 13.744 -44.629 11.404 1.00 25.09 254 MET A N 1
ATOM 1896 C CA . MET A 1 254 ? 15.200 -44.465 11.312 1.00 25.09 254 MET A CA 1
ATOM 1897 C C . MET A 1 254 ? 15.707 -43.827 12.610 1.00 25.09 254 MET A C 1
ATOM 1899 O O . MET A 1 254 ? 15.156 -42.825 13.063 1.00 25.09 254 MET A O 1
ATOM 1903 N N . ARG A 1 255 ? 16.729 -44.428 13.231 1.00 25.83 255 ARG A N 1
ATOM 1904 C CA . ARG A 1 255 ? 17.445 -43.855 14.383 1.00 25.83 255 ARG A CA 1
ATOM 1905 C C . ARG A 1 255 ? 18.619 -42.992 13.889 1.00 25.83 255 ARG A C 1
ATOM 1907 O O . ARG A 1 255 ? 19.219 -43.357 12.879 1.00 25.83 255 ARG A O 1
ATOM 1914 N N . PRO A 1 256 ? 18.973 -41.900 14.590 1.00 30.05 256 PRO A N 1
ATOM 1915 C CA . PRO A 1 256 ? 20.129 -41.075 14.245 1.00 30.05 256 PRO A CA 1
ATOM 1916 C C . PRO A 1 256 ? 21.457 -41.787 14.559 1.00 30.05 256 PRO A C 1
ATOM 1918 O O . PRO A 1 256 ? 21.558 -42.539 15.531 1.00 30.05 256 PRO A O 1
ATOM 1921 N N . SER A 1 257 ? 22.468 -41.549 13.721 1.00 32.44 257 SER A N 1
ATOM 1922 C CA . SER A 1 257 ? 23.843 -42.056 13.848 1.00 32.44 257 SER A CA 1
ATOM 1923 C C . SER A 1 257 ? 24.678 -41.252 14.865 1.00 32.44 257 SER A C 1
ATOM 1925 O O . SER A 1 257 ? 24.443 -40.052 15.012 1.00 32.44 257 SER A O 1
ATOM 1927 N N . PRO A 1 258 ? 25.662 -41.872 15.549 1.00 32.94 258 PRO A N 1
ATOM 1928 C CA . PRO A 1 258 ? 26.495 -41.209 16.558 1.00 32.94 258 PRO A CA 1
ATOM 1929 C C . PRO A 1 258 ? 27.581 -40.294 15.941 1.00 32.94 258 PRO A C 1
ATOM 1931 O O . PRO A 1 258 ? 27.912 -40.455 14.763 1.00 32.94 258 PRO A O 1
ATOM 1934 N N . PRO A 1 259 ? 28.144 -39.343 16.718 1.00 35.22 259 PRO A N 1
ATOM 1935 C CA . PRO A 1 259 ? 29.122 -38.362 16.236 1.00 35.22 259 PRO A CA 1
ATOM 1936 C C . PRO A 1 259 ? 30.529 -38.965 16.022 1.00 35.22 259 PRO A C 1
ATOM 1938 O O . PRO A 1 259 ? 30.849 -39.998 16.618 1.00 35.22 259 PRO A O 1
ATOM 1941 N N . PRO A 1 260 ? 31.387 -38.333 15.194 1.00 31.45 260 PRO A N 1
ATOM 1942 C CA . PRO A 1 260 ? 32.721 -38.844 14.876 1.00 31.45 260 PRO A CA 1
ATOM 1943 C C . PRO A 1 260 ? 33.743 -38.588 16.007 1.00 31.45 260 PRO A C 1
ATOM 1945 O O . PRO A 1 260 ? 33.594 -37.621 16.758 1.00 31.45 260 PRO A O 1
ATOM 1948 N N . PRO A 1 261 ? 34.798 -39.420 16.136 1.00 32.19 261 PRO A N 1
ATOM 1949 C CA . PRO A 1 261 ? 35.806 -39.274 17.182 1.00 32.19 261 PRO A CA 1
ATOM 1950 C C . PRO A 1 261 ? 36.869 -38.213 16.848 1.00 32.19 261 PRO A C 1
ATOM 1952 O O . PRO A 1 261 ? 37.240 -38.000 15.696 1.00 32.19 261 PRO A O 1
ATOM 1955 N N . SER A 1 262 ? 37.389 -37.579 17.901 1.00 31.06 262 SER A N 1
ATOM 1956 C CA . SER A 1 262 ? 38.508 -36.633 17.902 1.00 31.06 262 SER A CA 1
ATOM 1957 C C . SER A 1 262 ? 39.842 -37.307 17.549 1.00 31.06 262 SER A C 1
ATOM 1959 O O . SER A 1 262 ? 40.226 -38.270 18.214 1.00 31.06 262 SER A O 1
ATOM 1961 N N . CYS A 1 263 ? 40.596 -36.761 16.590 1.00 29.06 263 CYS A N 1
ATOM 1962 C CA . CYS A 1 263 ? 41.980 -37.169 16.323 1.00 29.06 263 CYS A CA 1
ATOM 1963 C C . CYS A 1 263 ? 42.977 -36.207 16.984 1.00 29.06 263 CYS A C 1
ATOM 1965 O O . CYS A 1 263 ? 43.049 -35.027 16.644 1.00 29.06 263 CYS A O 1
ATOM 1967 N N . SER A 1 264 ? 43.755 -36.745 17.922 1.00 26.38 264 SER A N 1
ATOM 1968 C CA . SER A 1 264 ? 44.957 -36.144 18.495 1.00 26.38 264 SER A CA 1
ATOM 1969 C C . SER A 1 264 ? 46.161 -36.305 17.556 1.00 26.38 264 SER A C 1
ATOM 1971 O O . SER A 1 264 ? 46.254 -37.247 16.771 1.00 26.38 264 SER A O 1
ATOM 1973 N N . ALA A 1 265 ? 47.094 -35.359 17.643 1.00 30.91 265 ALA A N 1
ATOM 1974 C CA . ALA A 1 265 ? 48.315 -35.303 16.850 1.00 30.91 265 ALA A CA 1
ATOM 1975 C C . ALA A 1 265 ? 49.340 -36.396 17.218 1.00 30.91 265 ALA A C 1
ATOM 1977 O O . ALA A 1 265 ? 49.595 -36.631 18.398 1.00 30.91 265 ALA A O 1
ATOM 1978 N N . SER A 1 266 ? 50.032 -36.962 16.218 1.00 24.22 266 SER A N 1
ATOM 1979 C CA . SER A 1 266 ? 51.412 -37.461 16.371 1.00 24.22 266 SER A CA 1
ATOM 1980 C C . SER A 1 266 ? 52.173 -37.600 15.032 1.00 24.22 266 SER A C 1
ATOM 1982 O O . SER A 1 266 ? 51.812 -38.384 14.170 1.00 24.22 266 SER A O 1
ATOM 1984 N N . ARG A 1 267 ? 53.226 -36.772 14.911 1.00 22.84 267 ARG A N 1
ATOM 1985 C CA . ARG A 1 267 ? 54.624 -37.026 14.480 1.00 22.84 267 ARG A CA 1
ATOM 1986 C C . ARG A 1 267 ? 54.984 -37.847 13.212 1.00 22.84 267 ARG A C 1
ATOM 1988 O O . ARG A 1 267 ? 54.758 -39.043 13.172 1.00 22.84 267 ARG A O 1
ATOM 1995 N N . TRP A 1 268 ? 55.768 -37.164 12.355 1.00 24.38 268 TRP A N 1
ATOM 1996 C CA . TRP A 1 268 ? 56.993 -37.555 11.606 1.00 24.38 268 TRP A CA 1
ATOM 1997 C C . TRP A 1 268 ? 57.014 -38.887 10.829 1.00 24.38 268 TRP A C 1
ATOM 1999 O O . TRP A 1 268 ? 57.054 -39.947 11.444 1.00 24.38 268 TRP A O 1
ATOM 2009 N N . TRP A 1 269 ? 57.117 -38.828 9.494 1.00 33.72 269 TRP A N 1
ATOM 2010 C CA . TRP A 1 269 ? 58.362 -38.760 8.698 1.00 33.72 269 TRP A CA 1
ATOM 2011 C C . TRP A 1 269 ? 58.083 -38.009 7.391 1.00 33.72 269 TRP A C 1
ATOM 2013 O O . TRP A 1 269 ? 56.912 -38.044 6.950 1.00 33.72 269 TRP A O 1
#

Secondary structure (DSSP, 8-state):
--------------GGGGG-GGGGSTT-----------PPBSSSSEEEEEEEE-TTS-EEEEEEEE-TTTTGGGTS----STT--B----EEEEE-TT-EEEESS-EEEEEE-TTS-EEEEEPPPPSB-GGG--EEEE-EEEEEEEETTTTEEEEEEEES-GGGHHHHHHHHHHHHHHHHHHHHHHT---SSSEEEEEEESS-SSSEE--TTEEEEEGGGTTTTT-S--SSS-----------SS--------PPPPPPPPPPPP----